Protein AF-A0A8T0HZY2-F1 (afdb_monomer_lite)

Organism: Ceratodon purpureus (NCBI:txid3225)

pLDDT: mean 74.32, std 21.6, range [30.7, 97.62]

Foldseek 3Di:
DDDDDDDDDDDDDDDDDDDDDDDDDDDDDDDDDDPDPDDDDDDDDDDDDDDDDDDDDDDDPVVVVVVVVVVVVVVVVVVVVVVVVVVVVVVVVVVVVVVVVVVVVVVVVVVVVVVVVVVVVVVVVVVVVVVVVVVVVVVVVVVVVVVVVVVVVVVVVVVLVPDPVNCVVVVDDPPDPVPDDPVVVVVVVVVVVVVVVVCLVVVLDPVVLVVLVVVLVVLVVVLVVQVVVPDDDPVVSVVSVVVSVVSVVVSVVSVVSVVVVPVVVPD

Structure (mmCIF, N/CA/C/O backbone):
data_AF-A0A8T0HZY2-F1
#
_entry.id   AF-A0A8T0HZY2-F1
#
loop_
_atom_site.group_PDB
_atom_site.id
_atom_site.type_symbol
_atom_site.label_atom_id
_atom_site.label_alt_id
_atom_site.label_comp_id
_atom_site.label_asym_id
_atom_site.label_entity_id
_atom_site.label_seq_id
_atom_site.pdbx_PDB_ins_code
_atom_site.Cartn_x
_atom_site.Cartn_y
_atom_site.Cartn_z
_atom_site.occupancy
_atom_site.B_iso_or_equiv
_atom_site.auth_seq_id
_atom_site.auth_comp_id
_atom_site.auth_asym_id
_atom_site.auth_atom_id
_atom_site.pdbx_PDB_model_num
ATOM 1 N N . MET A 1 1 ? 25.142 -26.921 -10.463 1.00 40.59 1 MET A N 1
ATOM 2 C CA . MET A 1 1 ? 26.265 -25.961 -10.510 1.00 40.59 1 MET A CA 1
ATOM 3 C C . MET A 1 1 ? 25.682 -24.558 -10.516 1.00 40.59 1 MET A C 1
ATOM 5 O O . MET A 1 1 ? 24.742 -24.327 -11.258 1.00 40.59 1 MET A O 1
ATOM 9 N N . HIS A 1 2 ? 26.243 -23.693 -9.671 1.00 38.81 2 HIS A N 1
ATOM 10 C CA . HIS A 1 2 ? 25.973 -22.260 -9.482 1.00 38.81 2 HIS A CA 1
ATOM 11 C C . HIS A 1 2 ? 24.711 -21.812 -8.725 1.00 38.81 2 HIS A C 1
ATOM 13 O O . HIS A 1 2 ? 23.691 -21.430 -9.281 1.00 38.81 2 HIS A O 1
ATOM 19 N N . PHE A 1 3 ? 24.901 -21.796 -7.400 1.00 33.00 3 PHE A N 1
ATOM 20 C CA . PHE A 1 3 ? 24.467 -20.758 -6.461 1.00 33.00 3 PHE A CA 1
ATOM 21 C C . PHE A 1 3 ? 24.701 -19.332 -6.993 1.00 33.00 3 PHE A C 1
ATOM 23 O O . PHE A 1 3 ? 25.794 -19.044 -7.484 1.00 33.00 3 PHE A O 1
ATOM 30 N N . MET A 1 4 ? 23.772 -18.416 -6.712 1.00 38.28 4 MET A N 1
ATOM 31 C CA . MET A 1 4 ? 24.133 -17.048 -6.333 1.00 38.28 4 MET A CA 1
ATOM 32 C C . MET A 1 4 ? 23.284 -16.574 -5.151 1.00 38.28 4 MET A C 1
ATOM 34 O O . MET A 1 4 ? 22.066 -16.455 -5.230 1.00 38.28 4 MET A O 1
ATOM 38 N N . CYS A 1 5 ? 23.988 -16.334 -4.047 1.00 35.66 5 CYS A N 1
ATOM 39 C CA . CYS A 1 5 ? 23.546 -15.580 -2.887 1.00 35.66 5 CYS A CA 1
ATOM 40 C C . CYS A 1 5 ? 23.527 -14.082 -3.224 1.00 35.66 5 CYS A C 1
ATOM 42 O O . CYS A 1 5 ? 24.458 -13.594 -3.864 1.00 35.66 5 CYS A O 1
ATOM 44 N N . VAL A 1 6 ? 22.559 -13.336 -2.693 1.00 41.88 6 VAL A N 1
ATOM 45 C CA . VAL A 1 6 ? 22.657 -11.878 -2.545 1.00 41.88 6 VAL A CA 1
ATOM 46 C C . VAL A 1 6 ? 22.347 -11.548 -1.088 1.00 41.88 6 VAL A C 1
ATOM 48 O O . VAL A 1 6 ? 21.239 -11.770 -0.609 1.00 41.88 6 VAL A O 1
ATOM 51 N N . HIS A 1 7 ? 23.368 -11.077 -0.372 1.00 43.00 7 HIS A N 1
ATOM 52 C CA . HIS A 1 7 ? 23.234 -10.443 0.938 1.00 43.00 7 HIS A CA 1
ATOM 53 C C . H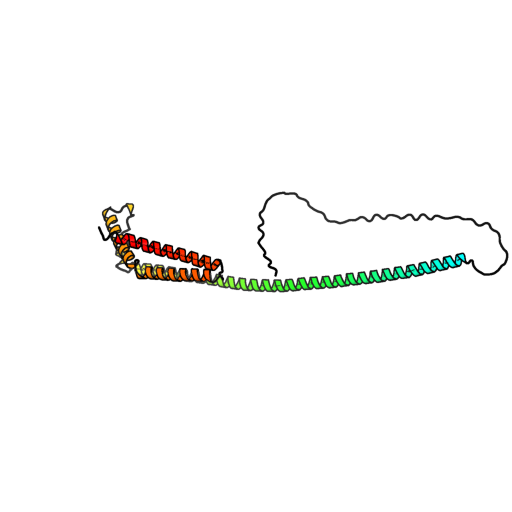IS A 1 7 ? 22.879 -8.952 0.772 1.00 43.00 7 HIS A C 1
ATOM 55 O O . HIS A 1 7 ? 23.211 -8.360 -0.258 1.00 43.00 7 HIS A O 1
ATOM 61 N N . PRO A 1 8 ? 22.259 -8.328 1.791 1.00 48.72 8 PRO A N 1
ATOM 62 C CA . PRO A 1 8 ? 21.871 -6.924 1.784 1.00 48.72 8 PRO A CA 1
ATOM 63 C C . PRO A 1 8 ? 23.036 -6.013 2.199 1.00 48.72 8 PRO A C 1
ATOM 65 O O . PRO A 1 8 ? 23.781 -6.321 3.131 1.00 48.72 8 PRO A O 1
ATOM 68 N N . ALA A 1 9 ? 23.169 -4.867 1.531 1.00 39.59 9 ALA A N 1
ATOM 69 C CA . ALA A 1 9 ? 24.118 -3.826 1.902 1.00 39.59 9 ALA A CA 1
ATOM 70 C C . ALA A 1 9 ? 23.453 -2.796 2.826 1.00 39.59 9 ALA A C 1
ATOM 72 O O . ALA A 1 9 ? 22.554 -2.055 2.437 1.00 39.59 9 ALA A O 1
ATOM 73 N N . THR A 1 10 ? 23.940 -2.762 4.059 1.00 39.88 10 THR A N 1
ATOM 74 C CA . THR A 1 10 ? 23.850 -1.657 5.012 1.00 39.88 10 THR A CA 1
ATOM 75 C C . THR A 1 10 ? 24.645 -0.450 4.508 1.00 39.88 10 THR A C 1
ATOM 77 O O . THR A 1 10 ? 25.819 -0.603 4.170 1.00 39.88 10 THR A O 1
ATOM 80 N N . SER A 1 11 ? 24.070 0.754 4.539 1.00 38.03 11 SER A N 1
ATOM 81 C CA . SER A 1 11 ? 24.829 2.002 4.395 1.00 38.03 11 SER A CA 1
ATOM 82 C C . SER A 1 11 ? 24.499 2.972 5.526 1.00 38.03 11 SER A C 1
ATOM 84 O O . SER A 1 11 ? 23.397 3.511 5.615 1.00 38.03 11 SER A O 1
ATOM 86 N N . SER A 1 12 ? 25.490 3.180 6.382 1.00 36.00 12 SER A N 1
ATOM 87 C CA . SER A 1 12 ? 25.574 4.207 7.412 1.00 36.00 12 SER A CA 1
ATOM 88 C C . SER A 1 12 ? 26.224 5.487 6.866 1.00 36.00 12 SER A C 1
ATOM 90 O O . SER A 1 12 ? 27.229 5.431 6.161 1.00 36.00 12 SER A O 1
ATOM 92 N N . PHE A 1 13 ? 25.642 6.629 7.247 1.00 36.22 13 PHE A N 1
ATOM 93 C CA . PHE A 1 13 ? 26.204 7.991 7.214 1.00 36.22 13 PHE A CA 1
ATOM 94 C C . PHE A 1 13 ? 27.540 8.082 7.985 1.00 36.22 13 PHE A C 1
ATOM 96 O O . PHE A 1 13 ? 27.726 7.322 8.939 1.00 36.22 13 PHE A O 1
ATOM 103 N N . PRO A 1 14 ? 28.479 8.975 7.601 1.00 44.91 14 PRO A N 1
ATOM 104 C CA . PRO A 1 14 ? 28.459 10.417 7.948 1.00 44.91 14 PRO A CA 1
ATOM 105 C C . PRO A 1 14 ? 28.870 11.301 6.738 1.00 44.91 14 PRO A C 1
ATOM 107 O O . PRO A 1 14 ? 29.382 10.798 5.751 1.00 44.91 14 PRO A O 1
ATOM 110 N N . GLY A 1 15 ? 28.666 12.614 6.637 1.00 32.47 15 GLY A N 1
ATOM 111 C CA . GLY A 1 15 ? 28.613 13.697 7.612 1.00 32.47 15 GLY A CA 1
ATOM 112 C C . GLY A 1 15 ? 29.549 14.822 7.129 1.00 32.47 15 GLY A C 1
ATOM 113 O O . GLY A 1 15 ? 30.759 14.694 7.244 1.00 32.47 15 GLY A O 1
ATOM 114 N N . SER A 1 16 ? 28.950 15.905 6.617 1.00 34.62 16 SER A N 1
ATOM 115 C CA . SER A 1 16 ? 29.454 17.289 6.488 1.00 34.62 16 SER A CA 1
ATOM 116 C C . SER A 1 16 ? 30.689 17.620 5.631 1.00 34.62 16 SER A C 1
ATOM 118 O O . SER A 1 16 ? 31.826 17.306 5.959 1.00 34.62 16 SER A O 1
ATOM 120 N N . GLY A 1 17 ? 30.455 18.454 4.611 1.00 33.72 17 GLY A N 1
ATOM 121 C CA . GLY A 1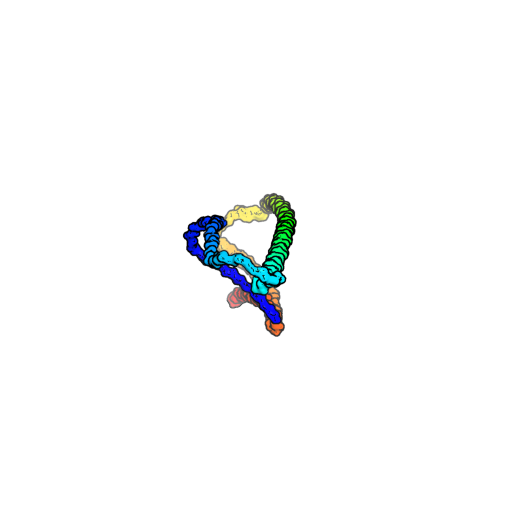 17 ? 31.489 19.184 3.876 1.00 33.72 17 GLY A CA 1
ATOM 122 C C . GLY A 1 17 ? 30.890 20.102 2.812 1.00 33.72 17 GLY A C 1
ATOM 123 O O . GLY A 1 17 ? 30.861 19.763 1.636 1.00 33.72 17 GLY A O 1
ATOM 124 N N . ALA A 1 18 ? 30.368 21.252 3.237 1.00 38.62 18 ALA A N 1
ATOM 125 C CA . ALA A 1 18 ? 29.834 22.291 2.366 1.00 38.62 18 ALA A CA 1
ATOM 126 C C . ALA A 1 18 ? 30.933 22.911 1.490 1.00 38.62 18 ALA A C 1
ATOM 128 O O . ALA A 1 18 ? 31.840 23.533 2.036 1.00 38.62 18 ALA A O 1
ATOM 129 N N . GLN A 1 19 ? 30.814 22.829 0.159 1.00 37.72 19 GLN A N 1
ATOM 130 C CA . GLN A 1 19 ? 31.441 23.782 -0.765 1.00 37.72 19 GLN A CA 1
ATOM 131 C C . GLN A 1 19 ? 30.540 24.042 -1.982 1.00 37.72 19 GLN A C 1
ATOM 133 O O . GLN A 1 19 ? 30.266 23.171 -2.801 1.00 37.72 19 GLN A O 1
ATOM 138 N N . LEU A 1 20 ? 30.091 25.293 -2.054 1.00 38.97 20 LEU A N 1
ATOM 139 C CA . LEU A 1 20 ? 29.421 25.961 -3.163 1.00 38.97 20 LEU A CA 1
ATOM 140 C C . LEU A 1 20 ? 30.315 25.993 -4.406 1.00 38.97 20 LEU A C 1
ATOM 142 O O . LEU A 1 20 ? 31.316 26.700 -4.381 1.00 38.97 20 LEU A O 1
ATOM 146 N N . TRP A 1 21 ? 29.929 25.340 -5.503 1.00 37.31 21 TRP A N 1
ATOM 147 C CA . TRP A 1 21 ? 30.450 25.664 -6.837 1.00 37.31 21 TRP A CA 1
ATOM 148 C C . TRP A 1 21 ? 29.318 25.648 -7.861 1.00 37.31 21 TRP A C 1
ATOM 150 O O . TRP A 1 21 ? 28.801 24.602 -8.245 1.00 37.31 21 TRP A O 1
ATOM 160 N N . GLY A 1 22 ? 28.933 26.850 -8.282 1.00 34.03 22 GLY A N 1
ATOM 161 C CA . GLY A 1 22 ? 28.051 27.073 -9.413 1.00 34.03 22 GLY A CA 1
ATOM 162 C C . GLY A 1 22 ? 28.774 26.917 -10.752 1.00 34.03 22 GLY A C 1
ATOM 163 O O . GLY A 1 22 ? 29.980 27.127 -10.863 1.00 34.03 22 GLY A O 1
ATOM 164 N N . GLY A 1 23 ? 27.978 26.589 -11.769 1.00 37.44 23 GLY A N 1
ATOM 165 C CA . GLY A 1 23 ? 28.134 27.081 -13.137 1.00 37.44 23 GLY A CA 1
ATOM 166 C C . GLY A 1 23 ? 29.359 26.611 -13.918 1.00 37.44 23 GLY A C 1
ATOM 167 O O . GLY A 1 23 ? 30.395 27.270 -13.934 1.00 37.44 23 GLY A O 1
ATOM 168 N N . ARG A 1 24 ? 29.189 25.557 -14.720 1.00 32.50 24 ARG A N 1
ATOM 169 C CA . ARG A 1 24 ? 29.990 25.357 -15.935 1.00 32.50 24 ARG A CA 1
ATOM 170 C C . ARG A 1 24 ? 29.081 24.949 -17.094 1.00 32.50 24 ARG A C 1
ATOM 172 O O . ARG A 1 24 ? 28.894 23.773 -17.374 1.00 32.50 24 ARG A O 1
ATOM 179 N N . CYS A 1 25 ? 28.524 25.957 -17.764 1.00 37.12 25 CYS A N 1
ATOM 180 C CA . CYS A 1 25 ? 28.079 25.827 -19.147 1.00 37.12 25 CYS A CA 1
ATOM 181 C C . CYS A 1 25 ? 29.309 25.873 -20.056 1.00 37.12 25 CYS A C 1
ATOM 183 O O . CYS A 1 25 ? 30.073 26.839 -20.051 1.00 37.12 25 CYS A O 1
ATOM 185 N N . CYS A 1 26 ? 29.485 24.811 -20.834 1.00 39.00 26 CYS A N 1
ATOM 186 C CA . CYS A 1 26 ? 30.378 24.761 -21.977 1.00 39.00 26 CYS A CA 1
ATOM 187 C C . CYS A 1 26 ? 29.735 25.498 -23.156 1.00 39.00 26 CYS A C 1
ATOM 189 O O . CYS A 1 26 ? 28.729 25.045 -23.691 1.00 39.00 26 CYS A O 1
ATOM 191 N N . SER A 1 27 ? 30.344 26.590 -23.610 1.00 38.62 27 SER A N 1
ATOM 192 C CA . SER A 1 27 ? 30.072 27.156 -24.934 1.00 38.62 27 SER A CA 1
ATOM 193 C C . SER A 1 27 ? 31.202 28.098 -25.340 1.00 38.62 27 SER A C 1
ATOM 195 O O . SER A 1 27 ? 31.507 29.041 -24.616 1.00 38.62 27 SER A O 1
ATOM 197 N N . GLY A 1 28 ? 31.799 27.847 -26.510 1.00 35.69 28 GLY A N 1
ATOM 198 C CA . GLY A 1 28 ? 32.657 28.815 -27.200 1.00 35.69 28 GLY A CA 1
ATOM 199 C C . GLY A 1 28 ? 34.085 28.355 -27.494 1.00 35.69 28 GLY A C 1
ATOM 200 O O . GLY A 1 28 ? 35.036 29.000 -27.063 1.00 35.69 28 GLY A O 1
ATOM 201 N N . VAL A 1 29 ? 34.267 27.292 -28.286 1.00 40.16 29 VAL A N 1
ATOM 202 C CA . VAL A 1 29 ? 35.538 27.114 -29.009 1.00 40.16 29 VAL A CA 1
ATOM 203 C C . VAL A 1 29 ? 35.584 28.146 -30.134 1.00 40.16 29 VAL A C 1
ATOM 205 O O . VAL A 1 29 ? 34.835 28.084 -31.108 1.00 40.16 29 VAL A O 1
ATOM 208 N N . THR A 1 30 ? 36.473 29.118 -29.974 1.00 39.12 30 THR A N 1
ATOM 209 C CA . THR A 1 30 ? 36.826 30.123 -30.972 1.00 39.12 30 THR A CA 1
ATOM 210 C C . THR A 1 30 ? 37.648 29.474 -32.090 1.00 39.12 30 THR A C 1
ATOM 212 O O . THR A 1 30 ? 38.749 28.971 -31.871 1.00 39.12 30 THR A O 1
ATOM 215 N N . ARG A 1 31 ? 37.129 29.484 -33.326 1.00 40.22 31 ARG A N 1
ATOM 216 C CA . ARG A 1 31 ? 37.920 29.151 -34.523 1.00 40.22 31 ARG A CA 1
ATOM 217 C C . ARG A 1 31 ? 38.874 30.310 -34.819 1.00 40.22 31 ARG A C 1
ATOM 219 O O . ARG A 1 31 ? 38.455 31.337 -35.345 1.00 40.22 31 ARG A O 1
ATOM 226 N N . ARG A 1 32 ? 40.166 30.145 -34.520 1.00 39.16 32 ARG A N 1
ATOM 227 C CA . ARG A 1 32 ? 41.228 30.953 -35.141 1.00 39.16 32 ARG A CA 1
ATOM 228 C C . ARG A 1 32 ? 41.440 30.462 -36.569 1.00 39.16 32 ARG A C 1
ATOM 230 O O . ARG A 1 32 ? 41.868 29.331 -36.782 1.00 39.16 32 ARG A O 1
ATOM 237 N N . ALA A 1 33 ? 41.164 31.331 -37.534 1.00 42.44 33 ALA A N 1
ATOM 238 C CA . ALA A 1 33 ? 41.602 31.165 -38.909 1.00 42.44 33 ALA A CA 1
ATOM 239 C C . ALA A 1 33 ? 43.132 31.310 -38.968 1.00 42.44 33 ALA A C 1
ATOM 241 O O . ALA A 1 33 ? 43.669 32.400 -38.779 1.00 42.44 33 ALA A O 1
ATOM 242 N N . ALA A 1 34 ? 43.841 30.209 -39.211 1.00 43.34 34 ALA A N 1
ATOM 243 C CA . ALA A 1 34 ? 45.245 30.249 -39.592 1.00 43.34 34 ALA A CA 1
ATOM 244 C C . ALA A 1 34 ? 45.324 30.432 -41.114 1.00 43.34 34 ALA A C 1
ATOM 246 O O . ALA A 1 34 ? 45.074 29.515 -41.893 1.00 43.34 34 ALA A O 1
ATOM 247 N N . SER A 1 35 ? 45.646 31.651 -41.535 1.00 44.38 35 SER A N 1
ATOM 248 C CA . SER A 1 35 ? 45.976 32.005 -42.912 1.00 44.38 35 SER A CA 1
ATOM 249 C C . SER A 1 35 ? 47.250 31.279 -43.356 1.00 44.38 35 SER A C 1
ATOM 251 O O . SER A 1 35 ? 48.361 31.658 -42.980 1.00 44.38 35 SER A O 1
ATOM 253 N N . PHE A 1 36 ? 47.090 30.230 -44.163 1.00 38.75 36 PHE A N 1
ATOM 254 C CA . PHE A 1 36 ? 48.190 29.488 -44.773 1.00 38.75 36 PHE A CA 1
ATOM 255 C C . PHE A 1 36 ? 48.735 30.281 -45.972 1.00 38.75 36 PHE A C 1
ATOM 257 O O . PHE A 1 36 ? 48.207 30.214 -47.084 1.00 38.75 36 PHE A O 1
ATOM 264 N N . LYS A 1 37 ? 49.781 31.085 -45.738 1.00 43.94 37 LYS A N 1
ATOM 265 C CA . LYS A 1 37 ? 50.553 31.764 -46.791 1.00 43.94 37 LYS A CA 1
ATOM 266 C C . LYS A 1 37 ? 51.215 30.711 -47.687 1.00 43.94 37 LYS A C 1
ATOM 268 O O . LYS A 1 37 ? 52.249 30.149 -47.337 1.00 43.94 37 LYS A O 1
ATOM 273 N N . ARG A 1 38 ? 50.631 30.460 -48.861 1.00 43.53 38 ARG A N 1
ATOM 274 C CA . ARG A 1 38 ? 51.288 29.723 -49.947 1.00 43.53 38 ARG A CA 1
ATOM 275 C C . ARG A 1 38 ? 52.390 30.604 -50.533 1.00 43.53 38 ARG A C 1
ATOM 277 O O . ARG A 1 38 ? 52.120 31.587 -51.216 1.00 43.53 38 ARG A O 1
ATOM 284 N N . ARG A 1 39 ? 53.637 30.260 -50.218 1.00 37.19 39 ARG A N 1
ATOM 285 C CA . ARG A 1 39 ? 54.841 30.825 -50.827 1.00 37.19 39 ARG A CA 1
ATOM 286 C C . ARG A 1 39 ? 54.967 30.234 -52.233 1.00 37.19 39 ARG A C 1
ATOM 288 O O . ARG A 1 39 ? 55.371 29.084 -52.372 1.00 37.19 39 ARG A O 1
ATOM 295 N N . LEU A 1 40 ? 54.573 30.995 -53.255 1.00 40.25 40 LEU A N 1
ATOM 296 C CA . LEU A 1 40 ? 54.971 30.715 -54.634 1.00 40.25 40 LEU A CA 1
ATOM 297 C C . LEU A 1 40 ? 56.493 30.873 -54.716 1.00 40.25 40 LEU A C 1
ATOM 299 O O . LEU A 1 40 ? 57.019 31.964 -54.510 1.00 40.25 40 LEU A O 1
ATOM 303 N N . VAL A 1 41 ? 57.192 29.772 -54.976 1.00 39.22 41 VAL A N 1
ATOM 304 C CA . VAL A 1 41 ? 58.586 29.796 -55.415 1.00 39.22 41 VAL A CA 1
ATOM 305 C C . VAL A 1 41 ? 58.544 29.807 -56.936 1.00 39.22 41 VAL A C 1
ATOM 307 O O . VAL A 1 41 ? 58.161 28.822 -57.560 1.00 39.22 41 VAL A O 1
ATOM 310 N N . PHE A 1 42 ? 58.865 30.963 -57.506 1.00 30.70 42 PHE A N 1
ATOM 311 C CA . PHE A 1 42 ? 59.056 31.156 -58.936 1.00 30.70 42 PHE A CA 1
ATOM 312 C C . PHE A 1 42 ? 60.483 30.698 -59.262 1.00 30.70 42 PHE A C 1
ATOM 314 O O . PHE A 1 42 ? 61.449 31.352 -58.869 1.00 30.70 42 PHE A O 1
ATOM 321 N N . VAL A 1 43 ? 60.622 29.534 -59.900 1.00 36.97 43 VAL A N 1
ATOM 322 C CA . VAL A 1 43 ? 61.897 29.082 -60.467 1.00 36.97 43 VAL A CA 1
ATOM 323 C C . VAL A 1 43 ? 62.015 29.727 -61.842 1.00 36.97 43 VAL A C 1
ATOM 325 O O . VAL A 1 43 ? 61.318 29.346 -62.774 1.00 36.97 43 VAL A O 1
ATOM 328 N N . SER A 1 44 ? 62.863 30.749 -61.925 1.00 31.12 44 SER A N 1
ATOM 329 C CA . SER A 1 44 ? 63.356 31.309 -63.180 1.00 31.12 44 SER A CA 1
ATOM 330 C C . SER A 1 44 ? 64.539 30.454 -63.632 1.00 31.12 44 SER A C 1
ATOM 332 O O . SER A 1 44 ? 65.581 30.454 -62.977 1.00 31.12 44 SER A O 1
ATOM 334 N N . ALA A 1 45 ? 64.360 29.703 -64.713 1.00 34.97 45 ALA A N 1
ATOM 335 C CA . ALA A 1 45 ? 65.439 29.122 -65.499 1.00 34.97 45 ALA A CA 1
ATOM 336 C C . ALA A 1 45 ? 65.283 29.694 -66.911 1.00 34.97 45 ALA A C 1
ATOM 338 O O . ALA A 1 45 ? 64.189 29.654 -67.472 1.00 34.97 45 ALA A O 1
ATOM 339 N N . GLY A 1 46 ? 66.337 30.361 -67.380 1.00 35.22 46 GLY A N 1
ATOM 340 C CA . GLY A 1 46 ? 66.320 31.158 -68.599 1.00 35.22 46 GLY A CA 1
ATOM 341 C C . GLY A 1 46 ? 66.324 30.321 -69.868 1.00 35.22 46 GLY A C 1
ATOM 342 O O . GLY A 1 46 ? 66.704 29.158 -69.845 1.00 35.22 46 GLY A O 1
ATOM 343 N N . GLU A 1 47 ? 65.973 30.974 -70.969 1.00 36.94 47 GLU A N 1
ATOM 344 C CA . GLU A 1 47 ? 66.201 30.470 -72.316 1.00 36.94 47 GLU A CA 1
ATOM 345 C C . GLU A 1 47 ? 66.722 31.636 -73.165 1.00 36.94 47 GLU A C 1
ATOM 347 O O . GLU A 1 47 ? 66.150 32.732 -73.160 1.00 36.94 47 GLU A O 1
ATOM 352 N N . GLN A 1 48 ? 67.863 31.410 -73.816 1.00 37.97 48 GLN A N 1
ATOM 353 C CA . GLN A 1 48 ? 68.406 32.268 -74.861 1.00 37.97 48 GLN A CA 1
ATOM 354 C C . GLN A 1 48 ? 67.623 32.021 -76.151 1.00 37.97 48 GLN A C 1
ATOM 356 O O . GLN A 1 48 ? 67.193 30.907 -76.430 1.00 37.97 48 GLN A O 1
ATOM 361 N N . VAL A 1 49 ? 67.430 33.095 -76.907 1.00 44.66 49 VAL A N 1
ATOM 362 C CA . VAL A 1 49 ? 66.808 33.092 -78.229 1.00 44.66 49 VAL A CA 1
ATOM 363 C C . VAL A 1 49 ? 67.824 32.573 -79.236 1.00 44.66 49 VAL A C 1
ATOM 365 O O . VAL A 1 49 ? 68.864 33.203 -79.361 1.00 44.66 49 VAL A O 1
ATOM 368 N N . ASP A 1 50 ? 67.476 31.511 -79.961 1.00 36.03 50 ASP A N 1
ATOM 369 C CA . ASP A 1 50 ? 67.908 31.251 -81.339 1.00 36.03 50 ASP A CA 1
ATOM 370 C C . ASP A 1 50 ? 66.822 30.388 -82.028 1.00 36.03 50 ASP A C 1
ATOM 372 O O . ASP A 1 50 ? 66.511 29.282 -81.590 1.00 36.03 50 ASP A O 1
ATOM 376 N N . GLU A 1 51 ? 66.203 30.923 -83.082 1.00 41.75 51 GLU A N 1
ATOM 377 C CA . GLU A 1 51 ? 65.377 30.203 -84.073 1.00 41.75 51 GLU A CA 1
ATOM 378 C C . GLU A 1 51 ? 66.221 29.986 -85.353 1.00 41.75 51 GLU A C 1
ATOM 380 O O . GLU A 1 51 ? 67.190 30.720 -85.558 1.00 41.75 51 GLU A O 1
ATOM 385 N N . PRO A 1 52 ? 65.771 29.200 -86.350 1.00 59.72 52 PRO A N 1
ATOM 386 C CA . PRO A 1 52 ? 65.181 27.859 -86.298 1.00 59.72 52 PRO A CA 1
ATOM 387 C C . PRO A 1 52 ? 65.876 26.927 -87.324 1.00 59.72 52 PRO A C 1
ATOM 389 O O . PRO A 1 52 ? 66.369 27.395 -88.347 1.00 59.72 52 PRO A O 1
ATOM 392 N N . GLU A 1 53 ? 65.849 25.605 -87.135 1.00 37.38 53 GLU A N 1
ATOM 393 C CA . GLU A 1 53 ? 66.038 24.682 -88.268 1.00 37.38 53 GLU A CA 1
ATOM 394 C C . GLU A 1 53 ? 65.047 23.517 -88.216 1.00 37.38 53 GLU A C 1
ATOM 396 O O . GLU A 1 53 ? 64.807 22.902 -87.175 1.00 37.38 53 GLU A O 1
ATOM 401 N N . ASP A 1 54 ? 64.448 23.284 -89.381 1.00 52.66 54 ASP A N 1
ATOM 402 C CA . ASP A 1 54 ? 63.445 22.282 -89.706 1.00 52.66 54 ASP A CA 1
ATOM 403 C C . ASP A 1 54 ? 63.900 20.851 -89.378 1.00 52.66 54 ASP A C 1
ATOM 405 O O . ASP A 1 54 ? 64.986 20.421 -89.770 1.00 52.66 54 ASP A O 1
ATOM 409 N N . GLY A 1 55 ? 63.028 20.061 -88.741 1.00 40.56 55 GLY A N 1
ATOM 410 C CA . GLY A 1 55 ? 63.262 18.623 -88.605 1.00 40.56 55 GLY A CA 1
ATOM 411 C C . GLY A 1 55 ? 62.276 17.874 -87.710 1.00 40.56 55 GLY A C 1
ATOM 412 O O . GLY A 1 55 ? 62.419 17.864 -86.496 1.00 40.56 55 GLY A O 1
ATOM 413 N N . ASP A 1 56 ? 61.333 17.184 -88.350 1.00 46.31 56 ASP A N 1
ATOM 414 C CA . ASP A 1 56 ? 60.591 16.004 -87.885 1.00 46.31 56 ASP A CA 1
ATOM 415 C C . ASP A 1 56 ? 59.824 16.049 -86.543 1.00 46.31 56 ASP A C 1
ATOM 417 O O . ASP A 1 56 ? 60.314 15.804 -85.441 1.00 46.31 56 ASP A O 1
ATOM 421 N N . ASP A 1 57 ? 58.517 16.203 -86.731 1.00 56.72 57 ASP A N 1
ATOM 422 C CA . ASP A 1 57 ? 57.378 16.088 -85.825 1.00 56.72 57 ASP A CA 1
ATOM 423 C C . ASP A 1 57 ? 57.316 14.759 -85.030 1.00 56.72 57 ASP A C 1
ATOM 425 O O . ASP A 1 57 ? 56.544 13.841 -85.329 1.00 56.72 57 ASP A O 1
ATOM 429 N N . LYS A 1 58 ? 58.138 14.627 -83.982 1.00 55.19 58 LYS A N 1
ATOM 430 C CA . LYS A 1 58 ? 57.963 13.635 -82.905 1.00 55.19 58 LYS A CA 1
ATOM 431 C C . LYS A 1 58 ? 58.250 14.273 -81.551 1.00 55.19 58 LYS A C 1
ATOM 433 O O . LYS A 1 58 ? 59.397 14.373 -81.131 1.00 55.19 58 LYS A O 1
ATOM 438 N N . GLY A 1 59 ? 57.179 14.667 -80.862 1.00 60.84 59 GLY A N 1
ATOM 439 C CA . GLY A 1 59 ? 57.236 15.284 -79.537 1.00 60.84 59 GLY A CA 1
ATOM 440 C C . GLY A 1 59 ? 58.080 14.512 -78.513 1.00 60.84 59 GLY A C 1
ATOM 441 O O . GLY A 1 59 ? 58.167 13.282 -78.536 1.00 60.84 59 GLY A O 1
ATOM 442 N N . ASP A 1 60 ? 58.676 15.271 -77.597 1.00 74.75 60 ASP A N 1
ATOM 443 C CA . ASP A 1 60 ? 59.658 14.806 -76.625 1.00 74.75 60 ASP A CA 1
ATOM 444 C C . ASP A 1 60 ? 59.094 13.725 -75.678 1.00 74.75 60 ASP A C 1
ATOM 446 O O . ASP A 1 60 ? 58.062 13.905 -75.019 1.00 74.75 60 ASP A O 1
ATOM 450 N N . LYS A 1 61 ? 59.764 12.566 -75.616 1.00 78.38 61 LYS A N 1
ATOM 451 C CA . LYS A 1 61 ? 59.265 11.362 -74.918 1.00 78.38 61 LYS A CA 1
ATOM 452 C C . LYS A 1 61 ? 59.121 11.584 -73.411 1.00 78.38 61 LYS A C 1
ATOM 454 O O . LYS A 1 61 ? 58.210 11.042 -72.791 1.00 78.38 61 LYS A O 1
ATOM 459 N N . GLN A 1 62 ? 59.989 12.410 -72.829 1.00 77.00 62 GLN A N 1
ATOM 460 C CA . GLN A 1 62 ? 59.975 12.713 -71.398 1.00 77.00 62 GLN A CA 1
ATOM 461 C C . GLN A 1 62 ? 58.745 13.540 -70.997 1.00 77.00 62 GLN A C 1
ATOM 463 O O . GLN A 1 62 ? 58.129 13.284 -69.960 1.00 77.00 62 GLN A O 1
ATOM 468 N N . VAL A 1 63 ? 58.351 14.497 -71.840 1.00 80.88 63 VAL A N 1
ATOM 469 C CA . VAL A 1 63 ? 57.158 15.325 -71.625 1.00 80.88 63 VAL A CA 1
ATOM 470 C C . VAL A 1 63 ? 55.892 14.477 -71.751 1.00 80.88 63 VAL A C 1
ATOM 472 O O . VAL A 1 63 ? 54.972 14.618 -70.944 1.00 80.88 63 VAL A O 1
ATOM 475 N N . GLN A 1 64 ? 55.863 13.538 -72.701 1.00 81.94 64 GLN A N 1
ATOM 476 C CA . GLN A 1 64 ? 54.746 12.603 -72.862 1.00 81.94 64 GLN A CA 1
ATOM 477 C C . GLN A 1 64 ? 54.583 11.675 -71.648 1.00 81.94 64 GLN A C 1
ATOM 479 O O . GLN A 1 64 ? 53.467 11.530 -71.147 1.00 81.94 64 GLN A O 1
ATOM 484 N N . ASP A 1 65 ? 55.668 11.114 -71.109 1.00 86.31 65 ASP A N 1
ATOM 485 C CA . ASP A 1 65 ? 55.613 10.260 -69.913 1.00 86.31 65 ASP A CA 1
ATOM 486 C C . ASP A 1 65 ? 55.156 11.023 -68.660 1.00 86.31 65 ASP A C 1
ATOM 488 O O . ASP A 1 65 ? 54.351 10.512 -67.872 1.00 86.31 65 ASP A O 1
ATOM 492 N N . MET A 1 66 ? 55.602 12.272 -68.482 1.00 82.94 66 MET A N 1
ATOM 493 C CA . MET A 1 66 ? 55.130 13.128 -67.387 1.00 82.94 66 MET A CA 1
ATOM 494 C C . MET A 1 66 ? 53.643 13.470 -67.525 1.00 82.94 66 MET A C 1
ATOM 496 O O . MET A 1 66 ? 52.909 13.437 -66.533 1.00 82.94 66 MET A O 1
ATOM 500 N N . LEU A 1 67 ? 53.175 13.745 -68.744 1.00 87.25 67 LEU A N 1
ATOM 501 C CA . LEU A 1 67 ? 51.766 14.018 -69.013 1.00 87.25 67 LEU A CA 1
ATOM 502 C C . LEU A 1 67 ? 50.901 12.781 -68.725 1.00 87.25 67 LEU A C 1
ATOM 504 O O . LEU A 1 67 ? 49.879 12.887 -68.047 1.00 87.25 67 LEU A O 1
ATOM 508 N N . VAL A 1 68 ? 51.343 11.590 -69.140 1.00 88.25 68 VAL A N 1
ATOM 509 C CA . VAL A 1 68 ? 50.678 10.315 -68.822 1.00 88.25 68 VAL A CA 1
ATOM 510 C C . VAL A 1 68 ? 50.654 10.065 -67.310 1.00 88.25 68 VAL A C 1
ATOM 512 O O . VAL A 1 68 ? 49.627 9.641 -66.773 1.00 88.25 68 VAL A O 1
ATOM 515 N N . GLY A 1 69 ? 51.746 10.359 -66.598 1.00 84.19 69 GLY A N 1
ATOM 516 C CA . GLY A 1 69 ? 51.810 10.283 -65.137 1.00 84.19 69 GLY A CA 1
ATOM 517 C C . GLY A 1 69 ? 50.810 11.219 -64.452 1.00 84.19 69 GLY A C 1
ATOM 518 O O . GLY A 1 69 ? 50.095 10.801 -63.539 1.00 84.19 69 GLY A O 1
ATOM 519 N N . MET A 1 70 ? 50.689 12.456 -64.939 1.00 88.56 70 MET A N 1
ATOM 520 C CA . MET A 1 70 ? 49.720 13.432 -64.440 1.00 88.56 70 MET A CA 1
ATOM 521 C C . MET A 1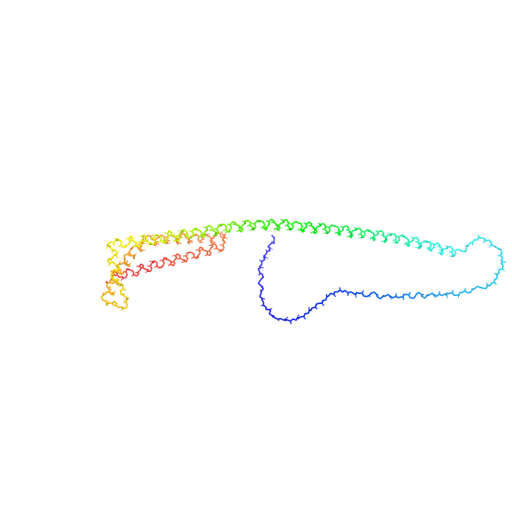 70 ? 48.277 12.986 -64.694 1.00 88.56 70 MET A C 1
ATOM 523 O O . MET A 1 70 ? 47.457 13.043 -63.778 1.00 88.56 70 MET A O 1
ATOM 527 N N . VAL A 1 71 ? 47.971 12.484 -65.893 1.00 88.00 71 VAL A N 1
ATOM 528 C CA . VAL A 1 71 ? 46.635 11.969 -66.234 1.00 88.00 71 VAL A CA 1
ATOM 529 C C . VAL A 1 71 ? 46.278 10.761 -65.362 1.00 88.00 71 VAL A C 1
ATOM 531 O O . VAL A 1 71 ? 45.175 10.702 -64.817 1.00 88.00 71 VAL A O 1
ATOM 534 N N . ARG A 1 72 ? 47.212 9.826 -65.136 1.00 87.38 72 ARG A N 1
ATOM 535 C CA . ARG A 1 72 ? 47.000 8.684 -64.225 1.00 87.38 72 ARG A CA 1
ATOM 536 C C . ARG A 1 72 ? 46.761 9.128 -62.782 1.00 87.38 72 ARG A C 1
ATOM 538 O O . ARG A 1 72 ? 45.887 8.571 -62.121 1.00 87.38 72 ARG A O 1
ATOM 545 N N . LEU A 1 73 ? 47.490 10.132 -62.296 1.00 90.38 73 LEU A N 1
ATOM 546 C CA . LEU A 1 73 ? 47.293 10.687 -60.952 1.00 90.38 73 LEU A CA 1
ATOM 547 C C . LEU A 1 73 ? 45.953 11.411 -60.813 1.00 90.38 73 LEU A C 1
ATOM 549 O O . LEU A 1 73 ? 45.279 11.251 -59.797 1.00 90.38 73 LEU A O 1
ATOM 553 N N . GLN A 1 74 ? 45.532 12.166 -61.827 1.00 86.56 74 GLN A N 1
ATOM 554 C CA . GLN A 1 74 ? 44.218 12.809 -61.833 1.00 86.56 74 GLN A CA 1
ATOM 555 C C . GLN A 1 74 ? 43.087 11.773 -61.855 1.00 86.56 74 GLN A C 1
ATOM 557 O O . GLN A 1 74 ? 42.131 11.904 -61.092 1.00 86.56 74 GLN A O 1
ATOM 562 N N . ALA A 1 75 ? 43.233 10.696 -62.631 1.00 89.31 75 ALA A N 1
ATOM 563 C CA . ALA A 1 75 ? 42.286 9.582 -62.632 1.00 89.31 75 ALA A CA 1
ATOM 564 C C . ALA A 1 75 ? 42.246 8.848 -61.277 1.00 89.31 75 ALA A C 1
ATOM 566 O O . ALA A 1 75 ? 41.171 8.510 -60.781 1.00 89.31 75 ALA A O 1
ATOM 567 N N . GLY A 1 76 ? 43.405 8.634 -60.643 1.00 87.44 76 GLY A N 1
ATOM 568 C CA . GLY A 1 76 ? 43.495 8.044 -59.304 1.00 87.44 76 GLY A CA 1
ATOM 569 C C . GLY A 1 76 ? 42.852 8.921 -58.227 1.00 87.44 76 GLY A C 1
ATOM 570 O O . GLY A 1 76 ? 42.133 8.414 -57.368 1.00 87.44 76 GLY A O 1
ATOM 571 N N . LYS A 1 77 ? 43.043 10.243 -58.311 1.00 92.56 77 LYS A N 1
ATOM 572 C CA . LYS A 1 77 ? 42.410 11.215 -57.414 1.00 92.56 77 LYS A CA 1
ATOM 573 C C . LYS A 1 77 ? 40.888 11.185 -57.538 1.00 92.56 77 LYS A C 1
ATOM 575 O O . LYS A 1 77 ? 40.231 11.162 -56.505 1.00 92.56 77 LYS A O 1
ATOM 580 N N . LEU A 1 78 ? 40.357 11.148 -58.764 1.00 93.56 78 LEU A N 1
ATOM 581 C CA . LEU A 1 78 ? 38.913 11.077 -59.013 1.00 93.56 78 LEU A CA 1
ATOM 582 C C . LEU A 1 78 ? 38.278 9.843 -58.361 1.00 93.56 78 LEU A C 1
ATOM 584 O O . LEU A 1 78 ? 37.291 9.980 -57.645 1.00 93.56 78 LEU A O 1
ATOM 588 N N . ARG A 1 79 ? 38.893 8.662 -58.512 1.00 87.75 79 ARG A N 1
ATOM 589 C CA . ARG A 1 79 ? 38.387 7.421 -57.894 1.00 87.75 79 ARG A CA 1
ATOM 590 C C . ARG A 1 79 ? 38.375 7.470 -56.371 1.00 87.75 79 ARG A C 1
ATOM 592 O O . ARG A 1 79 ? 37.438 6.991 -55.744 1.00 87.75 79 ARG A O 1
ATOM 599 N N . VAL A 1 80 ? 39.422 8.026 -55.763 1.00 93.00 80 VAL A N 1
ATOM 600 C CA . VAL A 1 80 ? 39.484 8.149 -54.301 1.00 93.00 80 VAL A CA 1
ATOM 601 C C . VAL A 1 80 ? 38.475 9.180 -53.806 1.00 93.00 80 VAL A C 1
ATOM 603 O O . VAL A 1 80 ? 37.825 8.935 -52.796 1.00 93.00 80 VAL A O 1
ATOM 606 N N . SER A 1 81 ? 38.308 10.309 -54.504 1.00 93.81 81 SER A N 1
ATOM 607 C CA . SER A 1 81 ? 37.296 11.296 -54.121 1.00 93.81 81 SER A CA 1
ATOM 608 C C . SER A 1 81 ? 35.879 10.746 -54.235 1.00 93.81 81 SER A C 1
ATOM 610 O O . SER A 1 81 ? 35.103 10.953 -53.313 1.00 93.81 81 SER A O 1
ATOM 612 N N . GLU A 1 82 ? 35.572 10.004 -55.300 1.00 92.25 82 GLU A N 1
ATOM 613 C CA . GLU A 1 82 ? 34.267 9.361 -55.492 1.00 92.25 82 GLU A CA 1
ATOM 614 C C . GLU A 1 82 ? 33.997 8.330 -54.390 1.00 92.25 82 GLU A C 1
ATOM 616 O O . GLU A 1 82 ? 32.980 8.408 -53.713 1.00 92.25 82 GLU A O 1
ATOM 621 N N . PHE A 1 83 ? 34.962 7.454 -54.086 1.00 94.62 83 PHE A N 1
ATOM 622 C CA . PHE A 1 83 ? 34.818 6.490 -52.991 1.00 94.62 83 PHE A CA 1
ATOM 623 C C . PHE A 1 83 ? 34.618 7.161 -51.623 1.00 94.62 83 PHE A C 1
ATOM 625 O O . PHE A 1 83 ? 33.834 6.684 -50.802 1.00 94.62 83 PHE A O 1
ATOM 632 N N . VAL A 1 84 ? 35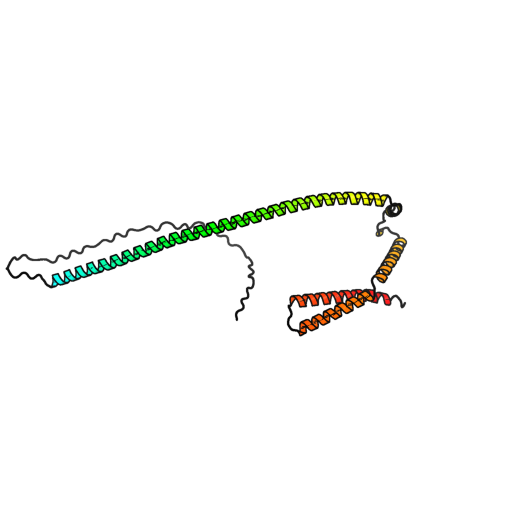.331 8.257 -51.348 1.00 96.06 84 VAL A N 1
ATOM 633 C CA . VAL A 1 84 ? 35.171 9.011 -50.095 1.00 96.06 84 VAL A CA 1
ATOM 634 C C . VAL A 1 84 ? 33.803 9.691 -50.035 1.00 96.06 84 VAL A C 1
ATOM 636 O O . VAL A 1 84 ? 33.196 9.717 -48.965 1.00 96.06 84 VAL A O 1
ATOM 639 N N . GLU A 1 85 ? 33.304 10.212 -51.154 1.00 95.88 85 GLU A N 1
ATOM 640 C CA . GLU A 1 85 ? 31.983 10.834 -51.237 1.00 95.88 85 GLU A CA 1
ATOM 641 C C . GLU A 1 85 ? 30.847 9.808 -51.097 1.00 95.88 85 GLU A C 1
ATOM 643 O O . GLU A 1 85 ? 29.890 10.043 -50.364 1.00 95.88 85 GLU A O 1
ATOM 648 N N . ASP A 1 86 ? 30.971 8.633 -51.709 1.00 95.50 86 ASP A N 1
ATOM 649 C CA . ASP A 1 86 ? 29.986 7.556 -51.574 1.00 95.50 86 ASP A CA 1
ATOM 650 C C . ASP A 1 86 ? 29.927 7.024 -50.139 1.00 95.50 86 ASP A C 1
ATOM 652 O O . ASP A 1 86 ? 28.851 6.798 -49.581 1.00 95.50 86 ASP A O 1
ATOM 656 N N . ARG A 1 87 ? 31.089 6.861 -49.495 1.00 96.06 87 ARG A N 1
ATOM 657 C CA . ARG A 1 87 ? 31.153 6.432 -48.092 1.00 96.06 87 ARG A CA 1
ATOM 658 C C . ARG A 1 87 ? 30.647 7.502 -47.134 1.00 96.06 87 ARG A C 1
ATOM 660 O O . ARG A 1 87 ? 30.039 7.142 -46.129 1.00 96.06 87 ARG A O 1
ATOM 667 N N . SER A 1 88 ? 30.870 8.785 -47.419 1.00 94.69 88 SER A N 1
ATOM 668 C CA . SER A 1 88 ? 30.340 9.863 -46.581 1.00 94.69 88 SER A CA 1
ATOM 669 C C . SER A 1 88 ? 28.818 9.962 -46.689 1.00 94.69 88 SER A C 1
ATOM 671 O O . SER A 1 88 ? 28.165 10.094 -45.656 1.00 94.69 88 SER A O 1
ATOM 673 N N . LYS A 1 89 ? 28.250 9.795 -47.891 1.00 96.56 89 LYS A N 1
ATOM 674 C CA . LYS A 1 89 ? 26.796 9.691 -48.100 1.00 96.56 89 LYS A CA 1
ATOM 675 C C . LYS A 1 89 ? 26.208 8.500 -47.354 1.00 96.56 89 LYS A C 1
ATOM 677 O O . LYS A 1 89 ? 25.304 8.688 -46.555 1.00 96.56 89 LYS A O 1
ATOM 682 N N . MET A 1 90 ? 26.796 7.311 -47.502 1.00 94.88 90 MET A N 1
ATOM 683 C CA . MET A 1 90 ? 26.343 6.112 -46.786 1.00 94.88 90 MET A CA 1
ATOM 684 C C . MET A 1 90 ? 26.344 6.304 -45.261 1.00 94.88 90 MET A C 1
ATOM 686 O O . MET A 1 90 ? 25.405 5.898 -44.586 1.00 94.88 90 MET A O 1
ATOM 690 N N . LEU A 1 91 ? 27.393 6.915 -44.701 1.00 96.25 91 LEU A N 1
ATOM 691 C CA . LEU A 1 91 ? 27.446 7.201 -43.265 1.00 96.25 91 LEU A CA 1
ATOM 692 C C . LEU A 1 91 ? 26.420 8.259 -42.842 1.00 96.25 91 LEU A C 1
ATOM 694 O O . LEU A 1 91 ? 25.888 8.156 -41.739 1.00 96.25 91 LEU A O 1
ATOM 698 N N . SER A 1 92 ? 26.140 9.245 -43.698 1.00 96.31 92 SER A N 1
ATOM 699 C CA . SER A 1 92 ? 25.075 10.225 -43.465 1.00 96.31 92 SER A CA 1
ATOM 700 C C . SER A 1 92 ? 23.707 9.550 -43.434 1.00 96.31 92 SER A C 1
ATOM 702 O O . SER A 1 92 ? 22.971 9.743 -42.475 1.00 96.31 92 SER A O 1
ATOM 704 N N . ASP A 1 93 ? 23.409 8.690 -44.410 1.00 96.94 93 ASP A N 1
ATOM 705 C CA . ASP A 1 93 ? 22.139 7.963 -44.486 1.00 96.94 93 ASP A CA 1
ATOM 706 C C . ASP A 1 93 ? 21.938 7.060 -43.262 1.00 96.94 93 ASP A C 1
ATOM 708 O O . ASP A 1 93 ? 20.854 7.024 -42.688 1.00 96.94 93 ASP A O 1
ATOM 712 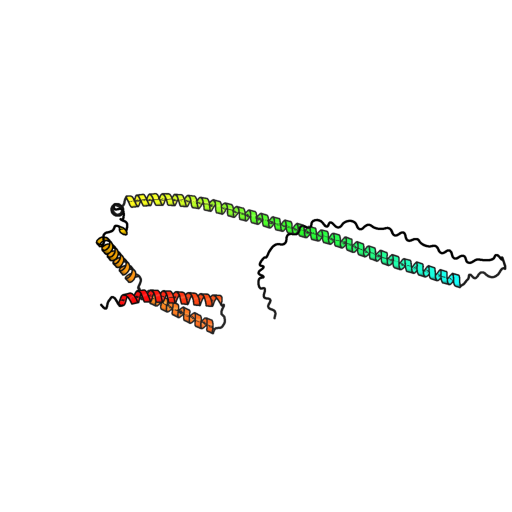N N . ILE A 1 94 ? 22.995 6.373 -42.808 1.00 97.00 94 ILE A N 1
ATOM 713 C CA . ILE A 1 94 ? 22.949 5.566 -41.580 1.00 97.00 94 ILE A CA 1
ATOM 714 C C . ILE A 1 94 ? 22.691 6.449 -40.356 1.00 97.00 94 ILE A C 1
ATOM 716 O O . ILE A 1 94 ? 21.930 6.059 -39.474 1.00 97.00 94 ILE A O 1
ATOM 720 N N . ALA A 1 95 ? 23.321 7.624 -40.273 1.00 96.81 95 ALA A N 1
ATOM 721 C CA . ALA A 1 95 ? 23.113 8.538 -39.155 1.00 96.81 95 ALA A CA 1
ATOM 722 C C . ALA A 1 95 ? 21.675 9.079 -39.121 1.00 96.81 95 ALA A C 1
ATOM 724 O O . ALA A 1 95 ? 21.075 9.141 -38.046 1.00 96.81 95 ALA A O 1
ATOM 725 N N . ASP A 1 96 ? 21.114 9.420 -40.281 1.00 96.56 96 ASP A N 1
ATOM 726 C CA . ASP A 1 96 ? 19.743 9.911 -40.405 1.00 96.56 96 ASP A CA 1
ATOM 727 C C . ASP A 1 96 ? 18.717 8.803 -40.111 1.00 96.56 96 ASP A C 1
ATOM 729 O O . ASP A 1 96 ? 17.784 9.026 -39.338 1.00 96.56 96 ASP A O 1
ATOM 733 N N . GLN A 1 97 ? 18.931 7.585 -40.624 1.00 96.06 97 GLN A N 1
ATOM 734 C CA . GLN A 1 97 ? 18.100 6.415 -40.312 1.00 96.06 97 GLN A CA 1
ATOM 735 C C . GLN A 1 97 ? 18.141 6.067 -38.826 1.00 96.06 97 GLN A C 1
ATOM 737 O O . GLN A 1 97 ? 17.095 5.898 -38.204 1.00 96.06 97 GLN A O 1
ATOM 742 N N . ALA A 1 98 ? 19.337 6.013 -38.234 1.00 96.88 98 ALA A N 1
ATOM 743 C CA . ALA A 1 98 ? 19.483 5.736 -36.813 1.00 96.88 98 ALA A CA 1
ATOM 744 C C . ALA A 1 98 ? 18.748 6.787 -35.978 1.00 96.88 98 ALA A C 1
ATOM 746 O O . ALA A 1 98 ? 18.056 6.438 -35.028 1.00 96.88 98 ALA A O 1
ATOM 747 N N . LYS A 1 99 ? 18.848 8.071 -36.340 1.00 96.12 99 LYS A N 1
ATOM 748 C CA . LYS A 1 99 ? 18.125 9.143 -35.651 1.00 96.12 99 LYS A CA 1
ATOM 749 C C . LYS A 1 99 ? 16.609 8.952 -35.723 1.00 96.12 99 LYS A C 1
ATOM 751 O O . LYS A 1 99 ? 15.949 9.072 -34.697 1.00 96.12 99 LYS A O 1
ATOM 756 N N . GLU A 1 100 ? 16.068 8.623 -36.894 1.00 97.62 100 GLU A N 1
ATOM 757 C CA . GLU A 1 100 ? 14.634 8.361 -37.055 1.00 97.62 100 GLU A CA 1
ATOM 758 C C . GLU A 1 100 ? 14.178 7.146 -36.229 1.00 97.62 100 GLU A C 1
ATOM 760 O O . GLU A 1 100 ? 13.127 7.190 -35.587 1.00 97.62 100 GLU A O 1
ATOM 765 N N . GLU A 1 101 ? 14.965 6.070 -36.203 1.00 96.44 101 GLU A N 1
ATOM 766 C CA . GLU A 1 101 ? 14.679 4.889 -35.383 1.00 96.44 101 GLU A CA 1
ATOM 767 C C . GLU A 1 101 ? 14.745 5.198 -33.882 1.00 96.44 101 GLU A C 1
ATOM 769 O O . GLU A 1 101 ? 13.851 4.794 -33.138 1.00 96.44 101 GLU A O 1
ATOM 774 N N . TYR A 1 102 ? 15.745 5.961 -33.430 1.00 96.50 102 TYR A N 1
ATOM 775 C CA . TYR A 1 102 ? 15.842 6.392 -32.035 1.00 96.50 102 TYR A CA 1
ATOM 776 C C . TYR A 1 102 ? 14.669 7.279 -31.627 1.00 96.50 102 TYR A C 1
ATOM 778 O O . TYR A 1 102 ? 14.099 7.063 -30.558 1.00 96.50 102 TYR A O 1
ATOM 786 N N . ASP A 1 103 ? 14.274 8.234 -32.471 1.00 97.25 103 ASP A N 1
ATOM 787 C CA . ASP A 1 103 ? 13.128 9.102 -32.199 1.00 97.25 103 ASP A CA 1
ATOM 788 C C . ASP A 1 103 ? 11.824 8.285 -32.124 1.00 97.25 103 ASP A C 1
ATOM 790 O O . ASP A 1 103 ? 11.001 8.522 -31.237 1.00 97.25 103 ASP A O 1
ATOM 794 N N . LYS A 1 104 ? 11.652 7.268 -32.983 1.00 97.25 104 LYS A N 1
ATOM 795 C CA . LYS A 1 104 ? 10.508 6.338 -32.923 1.00 97.25 104 LYS A CA 1
ATOM 796 C C . LYS A 1 104 ? 10.496 5.512 -31.641 1.00 97.25 104 LYS A C 1
ATOM 798 O O . LYS A 1 104 ? 9.462 5.444 -30.984 1.00 97.25 104 LYS A O 1
ATOM 803 N N . ILE A 1 105 ? 11.627 4.911 -31.267 1.00 96.75 105 ILE A N 1
ATOM 804 C CA . ILE A 1 105 ? 11.744 4.119 -30.032 1.00 96.75 105 ILE A CA 1
ATOM 805 C C . ILE A 1 105 ? 11.480 5.000 -28.810 1.00 96.75 105 ILE A C 1
ATOM 807 O O . ILE A 1 105 ? 10.779 4.583 -27.892 1.00 96.75 105 ILE A O 1
ATOM 811 N N . ALA A 1 106 ? 12.006 6.226 -28.795 1.00 96.31 106 ALA A N 1
ATOM 812 C CA . ALA A 1 106 ? 11.788 7.164 -27.702 1.00 96.31 106 ALA A CA 1
ATOM 813 C C . ALA A 1 106 ? 10.305 7.540 -27.567 1.00 96.31 106 ALA A C 1
ATOM 815 O O . ALA A 1 106 ? 9.773 7.520 -26.459 1.00 96.31 106 ALA A O 1
ATOM 816 N N . GLN A 1 107 ? 9.626 7.835 -28.679 1.00 96.31 107 GLN A N 1
ATOM 817 C CA . GLN A 1 107 ? 8.193 8.142 -28.669 1.00 96.31 107 GLN A CA 1
ATOM 818 C C . GLN A 1 107 ? 7.343 6.945 -28.237 1.00 96.31 107 GLN A C 1
ATOM 820 O O . GLN A 1 107 ? 6.412 7.120 -27.454 1.00 96.31 107 GLN A O 1
ATOM 825 N N . ASP A 1 108 ? 7.663 5.738 -28.702 1.00 96.75 108 ASP A N 1
ATOM 826 C CA . ASP A 1 108 ? 6.951 4.521 -28.307 1.00 96.75 108 ASP A CA 1
ATOM 827 C C . ASP A 1 108 ? 7.154 4.210 -26.816 1.00 96.75 108 ASP A C 1
ATOM 829 O O . ASP A 1 108 ? 6.198 3.959 -26.082 1.00 96.75 108 ASP A O 1
ATOM 833 N N . ALA A 1 109 ? 8.383 4.346 -26.312 1.00 96.62 109 ALA A N 1
ATOM 834 C CA . ALA A 1 109 ? 8.678 4.204 -24.889 1.00 96.62 109 ALA A CA 1
ATOM 835 C C . ALA A 1 109 ? 7.915 5.229 -24.032 1.00 96.62 109 ALA A C 1
ATOM 837 O O . ALA A 1 109 ? 7.327 4.863 -23.016 1.00 96.62 109 ALA A O 1
ATOM 838 N N . MET A 1 110 ? 7.869 6.499 -24.449 1.00 95.25 110 MET A N 1
ATOM 839 C CA . MET A 1 110 ? 7.082 7.525 -23.752 1.00 95.25 110 MET A CA 1
ATOM 840 C C . MET A 1 110 ? 5.590 7.190 -23.765 1.00 95.25 110 MET A C 1
ATOM 842 O O . MET A 1 110 ? 4.939 7.234 -22.726 1.00 95.25 110 MET A O 1
ATOM 846 N N . ARG A 1 111 ? 5.059 6.773 -24.915 1.00 96.75 111 ARG A N 1
ATOM 847 C CA . ARG A 1 111 ? 3.649 6.410 -25.056 1.00 96.75 111 ARG A CA 1
ATOM 848 C C . ARG A 1 111 ? 3.267 5.216 -24.183 1.00 96.75 111 ARG A C 1
ATOM 850 O O . ARG A 1 111 ? 2.270 5.278 -23.470 1.00 96.75 111 ARG A O 1
ATOM 857 N N . THR A 1 112 ? 4.047 4.138 -24.220 1.00 95.00 112 THR A N 1
ATOM 858 C CA . THR A 1 112 ? 3.787 2.947 -23.396 1.00 95.00 112 THR A CA 1
ATOM 859 C C . THR A 1 112 ? 3.873 3.258 -21.903 1.00 95.00 112 THR A C 1
ATOM 861 O O . THR A 1 112 ? 3.061 2.754 -21.125 1.00 95.00 112 THR A O 1
ATOM 864 N N . MET A 1 113 ? 4.805 4.125 -21.499 1.00 94.94 113 MET A N 1
ATOM 865 C CA . MET A 1 113 ? 4.924 4.594 -20.121 1.00 94.94 113 MET A CA 1
ATOM 866 C C . MET A 1 113 ? 3.710 5.427 -19.694 1.00 94.94 113 MET A C 1
ATOM 868 O O . MET A 1 113 ? 3.173 5.185 -18.615 1.00 94.94 113 MET A O 1
ATOM 872 N N . ASP A 1 114 ? 3.240 6.356 -20.526 1.00 96.00 114 ASP A N 1
ATOM 873 C CA . ASP A 1 114 ? 2.062 7.179 -20.226 1.00 96.00 114 ASP A CA 1
ATOM 874 C C . ASP A 1 114 ? 0.780 6.337 -20.154 1.00 96.00 114 ASP A C 1
ATOM 876 O O . ASP A 1 114 ? -0.047 6.531 -19.260 1.00 96.00 114 ASP A O 1
ATOM 880 N N . GLU A 1 115 ? 0.624 5.352 -21.043 1.00 95.94 115 GLU A N 1
ATOM 881 C CA . GLU A 1 115 ? -0.498 4.408 -21.017 1.00 95.94 115 GLU A CA 1
ATOM 882 C C . GLU A 1 115 ? -0.466 3.519 -19.761 1.00 95.94 115 GLU A C 1
ATOM 884 O O . GLU A 1 115 ? -1.507 3.284 -19.141 1.00 95.94 115 GLU A O 1
ATOM 889 N N . ALA A 1 116 ? 0.713 3.038 -19.353 1.00 95.62 116 ALA A N 1
ATOM 890 C CA . ALA A 1 116 ? 0.880 2.271 -18.119 1.00 95.62 116 ALA A CA 1
ATOM 891 C C . ALA A 1 116 ? 0.614 3.131 -16.876 1.00 95.62 116 ALA A C 1
ATOM 893 O O . ALA A 1 116 ? -0.116 2.708 -15.982 1.00 95.62 116 ALA A O 1
ATOM 894 N N . SER A 1 117 ? 1.149 4.352 -16.847 1.00 93.75 117 SER A N 1
ATOM 895 C CA . SER A 1 117 ? 0.940 5.318 -15.768 1.00 93.75 117 SER A CA 1
ATOM 896 C C . SER A 1 117 ? -0.539 5.665 -15.614 1.00 93.75 117 SER A C 1
ATOM 898 O O . SER A 1 117 ? -1.082 5.571 -14.519 1.00 93.75 117 SER A O 1
ATOM 900 N N . SER A 1 118 ? -1.229 5.954 -16.720 1.00 96.06 118 SER A N 1
ATOM 901 C CA . SER A 1 118 ? -2.664 6.262 -16.713 1.00 96.06 118 SER A CA 1
ATOM 902 C C . SER A 1 118 ? -3.493 5.104 -16.158 1.00 96.06 118 SER A C 1
ATOM 904 O O . SER A 1 118 ? -4.415 5.326 -15.377 1.00 96.06 118 SER A O 1
ATOM 906 N N . LYS A 1 119 ? -3.143 3.856 -16.505 1.00 95.44 119 LYS A N 1
ATOM 907 C CA . LYS A 1 119 ? -3.795 2.667 -15.937 1.00 95.44 119 LYS A CA 1
ATOM 908 C C . LYS A 1 119 ? -3.558 2.556 -14.434 1.00 95.44 119 LYS A C 1
ATOM 910 O O . LYS A 1 119 ? -4.519 2.343 -13.704 1.00 95.44 119 LYS A O 1
ATOM 915 N N . ILE A 1 120 ? -2.316 2.740 -13.981 1.00 95.81 120 ILE A N 1
ATOM 916 C CA . ILE A 1 120 ? -1.966 2.687 -12.555 1.00 95.81 120 ILE A CA 1
ATOM 917 C C . ILE A 1 120 ? -2.726 3.761 -11.777 1.00 95.81 120 ILE A C 1
ATOM 919 O O . ILE A 1 120 ? -3.351 3.441 -10.773 1.00 95.81 120 ILE A O 1
ATOM 923 N N . ILE A 1 121 ? -2.732 5.004 -12.263 1.00 96.50 121 ILE A N 1
ATOM 924 C CA . ILE A 1 121 ? -3.468 6.105 -11.630 1.00 96.50 121 ILE A CA 1
ATOM 925 C C . ILE A 1 121 ? -4.952 5.755 -11.546 1.00 96.50 121 ILE A C 1
ATOM 927 O O . ILE A 1 121 ? -5.515 5.798 -10.463 1.00 96.50 121 ILE A O 1
ATOM 931 N N . SER A 1 122 ? -5.561 5.285 -12.640 1.00 95.12 122 SER A N 1
ATOM 932 C CA . SER A 1 122 ? -6.978 4.904 -12.619 1.00 95.12 122 SER A CA 1
ATOM 933 C C . SER A 1 122 ? -7.294 3.755 -11.653 1.00 95.12 122 SER A C 1
ATOM 935 O O . SER A 1 122 ? -8.359 3.754 -11.045 1.00 95.12 122 SER A O 1
ATOM 937 N N . SER A 1 123 ? -6.382 2.789 -11.482 1.00 94.88 123 SER A N 1
ATOM 938 C CA . SER A 1 123 ? -6.567 1.708 -10.507 1.00 94.88 123 SER A CA 1
ATOM 939 C C . SER A 1 123 ? -6.395 2.184 -9.069 1.00 94.88 123 SER A C 1
ATOM 941 O O . SER A 1 123 ? -7.144 1.753 -8.202 1.00 94.88 123 SER A O 1
ATOM 943 N N . VAL A 1 124 ? -5.444 3.090 -8.826 1.00 96.06 124 VAL A N 1
ATOM 944 C CA . VAL A 1 124 ? -5.209 3.670 -7.500 1.00 96.06 124 VAL A CA 1
ATOM 945 C C . VAL A 1 124 ? -6.370 4.573 -7.103 1.00 96.06 124 VAL A C 1
ATOM 947 O O . VAL A 1 124 ? -6.802 4.513 -5.961 1.00 96.06 124 VAL A O 1
ATOM 950 N N . ASP A 1 125 ? -6.913 5.361 -8.032 1.00 96.00 125 ASP A N 1
ATOM 951 C CA . ASP A 1 125 ? -8.087 6.199 -7.780 1.00 96.00 125 ASP A CA 1
ATOM 952 C C . ASP A 1 125 ? -9.324 5.344 -7.458 1.00 96.00 125 ASP A C 1
ATOM 954 O O . ASP A 1 125 ? -10.082 5.680 -6.550 1.00 96.00 125 ASP A O 1
ATOM 958 N N . ALA A 1 126 ? -9.508 4.214 -8.152 1.00 95.44 126 ALA A N 1
ATOM 959 C CA . ALA A 1 126 ? -10.591 3.275 -7.856 1.00 95.44 126 ALA A CA 1
ATOM 960 C C . ALA A 1 126 ? -10.442 2.645 -6.459 1.00 95.44 126 ALA A C 1
ATOM 962 O O . ALA A 1 126 ? -11.391 2.651 -5.680 1.00 95.44 126 ALA A O 1
ATOM 963 N N . GLU A 1 127 ? -9.245 2.164 -6.113 1.00 95.69 127 GLU A N 1
ATOM 964 C CA . GLU A 1 127 ? -8.953 1.602 -4.787 1.00 95.69 127 GLU A CA 1
ATOM 965 C C . GLU A 1 127 ? -9.078 2.661 -3.678 1.00 95.69 127 GLU A C 1
ATOM 967 O O . GLU A 1 127 ? -9.606 2.387 -2.602 1.00 95.69 127 GLU A O 1
ATOM 972 N N . ALA A 1 128 ? -8.645 3.897 -3.940 1.00 96.50 128 ALA A N 1
ATOM 973 C CA . ALA A 1 128 ? -8.794 5.012 -3.013 1.00 96.50 128 ALA A CA 1
ATOM 974 C C . ALA A 1 128 ? -10.267 5.331 -2.743 1.00 96.50 128 ALA A C 1
ATOM 976 O O . ALA A 1 128 ? -10.637 5.539 -1.589 1.00 96.50 128 ALA A O 1
ATOM 977 N N . GLN A 1 129 ? -11.114 5.313 -3.775 1.00 96.44 129 GLN A N 1
ATOM 978 C CA . GLN A 1 129 ? -12.548 5.523 -3.610 1.00 96.44 129 GLN A CA 1
ATOM 979 C C . GLN A 1 129 ? -13.202 4.388 -2.806 1.00 96.44 129 GLN A C 1
ATOM 981 O O . GLN A 1 129 ? -13.996 4.661 -1.907 1.00 96.44 129 GLN A O 1
ATOM 986 N N . GLU A 1 130 ? -12.842 3.129 -3.065 1.00 96.50 130 GLU A N 1
ATOM 987 C CA . GLU A 1 130 ? -13.329 1.986 -2.278 1.00 96.50 130 GLU A CA 1
ATOM 988 C C . GLU A 1 130 ? -12.919 2.099 -0.802 1.00 96.50 130 GLU A C 1
ATOM 990 O O . GLU A 1 130 ? -13.746 1.891 0.087 1.00 96.50 130 GLU A O 1
ATOM 995 N N . MET A 1 131 ? -11.676 2.510 -0.524 1.00 96.12 131 MET A N 1
ATOM 996 C CA . MET A 1 131 ? -11.211 2.769 0.842 1.00 96.12 131 MET A CA 1
ATOM 997 C C . MET A 1 131 ? -11.961 3.927 1.509 1.00 96.12 131 MET A C 1
ATOM 999 O O . MET A 1 131 ? -12.260 3.856 2.701 1.00 96.12 131 MET A O 1
ATOM 1003 N N . GLU A 1 132 ? -12.272 5.000 0.780 1.00 95.94 132 GLU A N 1
ATOM 1004 C CA . GLU A 1 132 ? -13.070 6.110 1.310 1.00 95.94 132 GLU A CA 1
ATOM 1005 C C . GLU A 1 132 ? -14.495 5.663 1.660 1.00 95.94 132 GLU A C 1
ATOM 1007 O O . GLU A 1 132 ? -15.002 6.008 2.731 1.00 95.94 132 GLU A O 1
ATOM 1012 N N . GLU A 1 133 ? -15.123 4.856 0.804 1.00 96.19 133 GLU A N 1
ATOM 1013 C CA . GLU A 1 133 ? -16.449 4.284 1.047 1.00 96.19 133 GLU A CA 1
ATOM 1014 C C . GLU A 1 133 ? -16.437 3.312 2.240 1.00 96.19 133 GLU A C 1
ATOM 1016 O O . GLU A 1 133 ? -17.330 3.368 3.093 1.00 96.19 133 GLU A O 1
ATOM 1021 N N . GLU A 1 134 ? -15.405 2.473 2.364 1.00 95.81 134 GLU A N 1
ATOM 1022 C CA . GLU A 1 134 ? -15.234 1.556 3.494 1.00 95.81 134 GLU A CA 1
ATOM 1023 C C . GLU A 1 134 ? -15.010 2.311 4.810 1.00 95.81 134 GLU A C 1
ATOM 1025 O O . GLU A 1 134 ? -15.670 2.016 5.807 1.00 95.81 134 GLU A O 1
ATOM 1030 N N . LEU A 1 135 ? -14.148 3.331 4.823 1.00 96.19 135 LEU A N 1
ATOM 1031 C CA . LEU A 1 135 ? -13.908 4.158 6.008 1.00 96.19 135 LEU A CA 1
ATOM 1032 C C . LEU A 1 135 ? -15.149 4.956 6.413 1.00 96.19 135 LEU A C 1
ATOM 1034 O O . LEU A 1 135 ? -15.441 5.082 7.606 1.00 96.19 135 LEU A O 1
ATOM 1038 N N . ALA A 1 136 ? -15.899 5.485 5.444 1.00 95.88 136 ALA A N 1
ATOM 1039 C CA . ALA A 1 136 ? -17.158 6.170 5.711 1.00 95.88 136 ALA A CA 1
ATOM 1040 C C . ALA A 1 136 ? -18.184 5.215 6.337 1.00 95.88 136 ALA A C 1
ATOM 1042 O O . ALA A 1 136 ? -18.837 5.572 7.322 1.00 95.88 136 ALA A O 1
ATOM 1043 N N . LYS A 1 137 ? -18.283 3.986 5.819 1.00 96.69 137 LYS A N 1
ATOM 1044 C CA . LYS A 1 137 ? -19.155 2.947 6.369 1.00 96.69 137 LYS A CA 1
ATOM 1045 C C . LYS A 1 137 ? -18.722 2.521 7.773 1.00 96.69 137 LYS A C 1
ATOM 1047 O O . LYS A 1 137 ? -19.562 2.499 8.665 1.00 96.69 137 LYS A O 1
ATOM 1052 N N . ALA A 1 138 ? -17.434 2.258 7.988 1.00 95.12 138 ALA A N 1
ATOM 1053 C CA . ALA A 1 138 ? -16.891 1.875 9.291 1.00 95.12 138 ALA A CA 1
ATOM 1054 C C . ALA A 1 138 ? -17.138 2.959 10.350 1.00 95.12 138 ALA A C 1
ATOM 1056 O O . ALA A 1 138 ? -17.492 2.660 11.487 1.00 95.12 138 ALA A O 1
ATOM 1057 N N . ARG A 1 139 ? -17.018 4.238 9.974 1.00 95.75 139 ARG A N 1
ATOM 1058 C CA . ARG A 1 139 ? -17.338 5.354 10.870 1.00 95.75 139 ARG A CA 1
ATOM 1059 C C . ARG A 1 139 ? -18.823 5.399 11.232 1.00 95.75 139 ARG A C 1
ATOM 1061 O O . ARG A 1 139 ? -19.141 5.627 12.395 1.00 95.75 139 ARG A O 1
ATOM 1068 N N . ALA A 1 140 ? -19.709 5.198 10.257 1.00 95.81 140 ALA A N 1
ATOM 1069 C CA . ALA A 1 140 ? -21.150 5.164 10.498 1.00 95.81 140 ALA A CA 1
ATOM 1070 C C . ALA A 1 140 ? -21.558 3.970 11.379 1.00 95.81 140 ALA A C 1
ATOM 1072 O O . ALA A 1 140 ? -22.410 4.116 12.251 1.00 95.81 140 ALA A O 1
ATOM 1073 N N . GLU A 1 141 ? -20.922 2.813 11.184 1.00 94.69 141 GLU A N 1
ATOM 1074 C CA . GLU A 1 141 ? -21.120 1.615 12.005 1.00 94.69 141 GLU A CA 1
ATOM 1075 C C . GLU A 1 141 ? -20.655 1.844 13.448 1.00 94.69 141 GLU A C 1
ATOM 1077 O O . GLU A 1 141 ? -21.429 1.615 14.368 1.00 94.69 141 GLU A O 1
ATOM 1082 N N . MET A 1 142 ? -19.471 2.431 13.662 1.00 92.81 142 MET A N 1
ATOM 1083 C CA . MET A 1 142 ? -19.006 2.785 15.013 1.00 92.81 142 MET A CA 1
ATOM 1084 C C . MET A 1 142 ? -19.930 3.780 15.729 1.00 92.81 142 MET A C 1
ATOM 1086 O O . MET A 1 142 ? -20.077 3.713 16.948 1.00 92.81 142 MET A O 1
ATOM 1090 N N . GLU A 1 143 ? -20.538 4.724 15.005 1.00 95.56 143 GLU A N 1
ATOM 1091 C CA . GLU A 1 143 ? -21.497 5.665 15.594 1.00 95.56 143 GLU A CA 1
ATOM 1092 C C . GLU A 1 143 ? -22.813 4.971 15.975 1.00 95.56 143 GLU A C 1
ATOM 1094 O O . GLU A 1 143 ? -23.383 5.279 17.022 1.00 95.56 143 GLU A O 1
ATOM 1099 N N . ALA A 1 144 ? -23.278 4.013 15.169 1.00 96.44 144 ALA A N 1
ATOM 1100 C CA . ALA A 1 144 ? -24.438 3.191 15.504 1.00 96.44 144 ALA A CA 1
ATOM 1101 C C . ALA A 1 144 ? -24.154 2.291 16.717 1.00 96.44 144 ALA A C 1
ATOM 1103 O O . ALA A 1 144 ? -24.904 2.336 17.689 1.00 96.44 144 ALA A O 1
ATOM 1104 N N . ASP A 1 145 ? -23.024 1.582 16.715 1.00 96.75 145 ASP A N 1
ATOM 1105 C CA . ASP A 1 145 ? -22.600 0.715 17.817 1.00 96.75 145 ASP A CA 1
ATOM 1106 C C . ASP A 1 145 ? -22.422 1.494 19.126 1.00 96.75 145 ASP A C 1
ATOM 1108 O O . ASP A 1 145 ? -22.795 1.011 20.193 1.00 96.75 145 ASP A O 1
ATOM 1112 N N . SER A 1 146 ? -21.885 2.720 19.067 1.00 94.31 146 SER A N 1
ATOM 1113 C CA . SER A 1 146 ? -21.762 3.582 20.249 1.00 94.31 146 SER A CA 1
ATOM 1114 C C . SER A 1 146 ? -23.126 3.937 20.831 1.00 94.31 146 SER A C 1
ATOM 1116 O O . SER A 1 146 ? -23.280 3.955 22.047 1.00 94.31 146 SER A O 1
ATOM 1118 N N . ARG A 1 147 ? -24.122 4.206 19.982 1.00 95.88 147 ARG A N 1
ATOM 1119 C CA . ARG A 1 147 ? -25.481 4.518 20.438 1.00 95.88 147 ARG A CA 1
ATOM 1120 C C . ARG A 1 147 ? -26.168 3.300 21.046 1.00 95.88 147 ARG A C 1
ATOM 1122 O O . ARG A 1 147 ? -26.817 3.434 22.080 1.00 95.88 147 ARG A O 1
ATOM 1129 N N . ASP A 1 148 ? -25.999 2.135 20.431 1.00 95.69 148 ASP A N 1
ATOM 1130 C CA . ASP A 1 148 ? -26.531 0.876 20.953 1.00 95.69 148 ASP A CA 1
ATOM 1131 C C . ASP A 1 148 ? -25.872 0.519 22.297 1.00 95.69 148 ASP A C 1
ATOM 1133 O O . ASP A 1 148 ? -26.535 0.031 23.215 1.00 95.69 148 ASP A O 1
ATOM 1137 N N . PHE A 1 149 ? -24.575 0.810 22.446 1.00 96.75 149 PHE A N 1
ATOM 1138 C CA . PHE A 1 149 ? -23.850 0.627 23.700 1.00 96.75 149 PHE A CA 1
ATOM 1139 C C . PHE A 1 149 ? -24.330 1.586 24.797 1.00 96.75 149 PHE A C 1
ATOM 1141 O O . PHE A 1 149 ? -24.567 1.140 25.919 1.00 96.75 149 PHE A O 1
ATOM 1148 N N . ASP A 1 150 ? -24.550 2.862 24.475 1.00 96.00 150 ASP A N 1
ATOM 1149 C CA . ASP A 1 150 ? -25.101 3.842 25.419 1.00 96.00 150 ASP A CA 1
ATOM 1150 C C . ASP A 1 150 ? -26.508 3.428 25.904 1.00 96.00 150 ASP A C 1
ATOM 1152 O O . ASP A 1 150 ? -26.811 3.496 27.099 1.00 96.00 150 ASP A O 1
ATOM 1156 N N . GLU A 1 151 ? -27.368 2.931 25.004 1.00 95.44 151 GLU A N 1
ATOM 1157 C CA . GLU A 1 151 ? -28.695 2.409 25.366 1.00 95.44 151 GLU A CA 1
ATOM 1158 C C . GLU A 1 151 ? -28.594 1.140 26.228 1.00 95.44 151 GLU A C 1
ATOM 1160 O O . GLU A 1 151 ? -29.362 0.954 27.182 1.00 95.44 151 GLU A O 1
ATOM 1165 N N . PHE A 1 152 ? -27.633 0.263 25.927 1.00 96.12 152 PHE A N 1
ATOM 1166 C CA . PHE A 1 152 ? -27.358 -0.916 26.740 1.00 96.12 152 PHE A CA 1
ATOM 1167 C C . PHE A 1 152 ? -26.912 -0.536 28.156 1.00 96.12 152 PHE A C 1
ATOM 1169 O O . PHE A 1 152 ? -27.438 -1.109 29.114 1.00 96.12 152 PHE A O 1
ATOM 1176 N N . GLU A 1 153 ? -25.999 0.426 28.316 1.00 92.81 153 GLU A N 1
ATOM 1177 C CA . GLU A 1 153 ? -25.567 0.904 29.636 1.00 92.81 153 GLU A CA 1
ATOM 1178 C C . GLU A 1 153 ? -26.746 1.464 30.440 1.00 92.81 153 GLU A C 1
ATOM 1180 O O . GLU A 1 153 ? -26.942 1.071 31.594 1.00 92.81 153 GLU A O 1
ATOM 1185 N N . GLU A 1 154 ? -27.599 2.288 29.824 1.00 92.62 154 GLU A N 1
ATOM 1186 C CA . GLU A 1 154 ? -28.779 2.841 30.495 1.00 92.62 154 GLU A CA 1
ATOM 1187 C C . GLU A 1 154 ? -29.759 1.737 30.933 1.00 92.62 154 GLU A C 1
ATOM 1189 O O . GLU A 1 154 ? -30.281 1.754 32.055 1.00 92.62 154 GLU A O 1
ATOM 1194 N N . ASN A 1 155 ? -29.998 0.743 30.074 1.00 88.94 155 ASN A N 1
ATOM 1195 C CA . ASN A 1 155 ? -30.871 -0.388 30.383 1.00 88.94 155 ASN A CA 1
ATOM 1196 C C . ASN A 1 155 ? -30.288 -1.300 31.467 1.00 88.94 155 ASN A C 1
ATOM 1198 O O . ASN A 1 155 ? -31.035 -1.784 32.322 1.00 88.94 155 ASN A O 1
ATOM 1202 N N . VAL A 1 156 ? -28.972 -1.520 31.482 1.00 87.06 156 VAL A N 1
ATOM 1203 C CA . VAL A 1 156 ? -28.295 -2.278 32.541 1.00 87.06 156 VAL A CA 1
ATOM 1204 C C . VAL A 1 156 ? -28.368 -1.534 33.866 1.00 87.06 156 VAL A C 1
ATOM 1206 O O . VAL A 1 156 ? -28.671 -2.157 34.885 1.00 87.06 156 VAL A O 1
ATOM 1209 N N . ASP A 1 157 ? -28.151 -0.221 33.878 1.00 84.12 157 ASP A N 1
ATOM 1210 C CA . ASP A 1 157 ? -28.257 0.591 35.089 1.00 84.12 157 ASP A CA 1
ATOM 1211 C C . ASP A 1 157 ? -29.681 0.582 35.648 1.00 84.12 157 ASP A C 1
ATOM 1213 O O . ASP A 1 157 ? -29.875 0.363 36.851 1.00 84.12 157 ASP A O 1
ATOM 1217 N N . LYS A 1 158 ? -30.692 0.704 34.782 1.00 83.81 158 LYS A N 1
ATOM 1218 C CA . LYS A 1 158 ? -32.105 0.550 35.155 1.00 83.81 158 LYS A CA 1
ATOM 1219 C C . LYS A 1 158 ? -32.384 -0.843 35.719 1.00 83.81 158 LYS A C 1
ATOM 1221 O O . LYS A 1 158 ? -32.812 -0.946 36.870 1.00 83.81 158 LYS A O 1
ATOM 1226 N N . ALA A 1 159 ? -32.044 -1.910 34.995 1.00 81.44 159 ALA A N 1
ATOM 1227 C CA . ALA A 1 159 ? -32.268 -3.294 35.424 1.00 81.44 159 ALA A CA 1
ATOM 1228 C C . ALA A 1 159 ? -31.539 -3.634 36.738 1.00 81.44 159 ALA A C 1
ATOM 1230 O O . ALA A 1 159 ? -32.076 -4.320 37.614 1.00 81.44 159 ALA A O 1
ATOM 1231 N N . ARG A 1 160 ? -30.325 -3.108 36.924 1.00 71.81 160 ARG A N 1
ATOM 1232 C CA . ARG A 1 160 ? -29.558 -3.241 38.166 1.00 71.81 160 ARG A CA 1
ATOM 1233 C C . ARG A 1 160 ? -30.218 -2.489 39.316 1.00 71.81 160 ARG A C 1
ATOM 1235 O O . ARG A 1 160 ? -30.253 -3.004 40.433 1.00 71.81 160 ARG A O 1
ATOM 1242 N N . SER A 1 161 ? -30.737 -1.289 39.062 1.00 68.06 161 SER A N 1
ATOM 1243 C CA . SER A 1 161 ? -31.416 -0.465 40.065 1.00 68.06 161 SER A CA 1
ATOM 1244 C C . SER A 1 161 ? -32.773 -1.036 40.502 1.00 68.06 161 SER A C 1
ATOM 1246 O O . SER A 1 161 ? -33.215 -0.768 41.620 1.00 68.06 161 SER A O 1
ATOM 1248 N N . GLU A 1 162 ? -33.415 -1.861 39.674 1.00 68.50 162 GLU A N 1
ATOM 1249 C CA . GLU A 1 162 ? -34.715 -2.486 39.955 1.00 68.50 162 GLU A CA 1
ATOM 1250 C C . GLU A 1 162 ? -34.599 -3.813 40.726 1.00 68.50 162 GLU A C 1
ATOM 1252 O O . GLU A 1 162 ? -35.528 -4.215 41.431 1.00 68.50 162 GLU A O 1
ATOM 1257 N N . GLY A 1 163 ? -33.434 -4.465 40.695 1.00 71.50 163 GLY A N 1
ATOM 1258 C CA . GLY A 1 163 ? -33.163 -5.649 41.506 1.00 71.50 163 GLY A CA 1
ATOM 1259 C C . GLY A 1 163 ? -33.030 -5.318 42.999 1.00 71.50 163 GLY A C 1
ATOM 1260 O O . GLY A 1 163 ? -32.043 -4.717 43.427 1.00 71.50 163 GLY A O 1
ATOM 1261 N N . LEU A 1 164 ? -33.970 -5.791 43.833 1.00 64.06 164 LEU A N 1
ATOM 1262 C CA . LEU A 1 164 ? -33.925 -5.668 45.308 1.00 64.06 164 LEU A CA 1
ATOM 1263 C C . LEU A 1 164 ? -32.598 -6.158 45.925 1.00 64.06 164 LEU A C 1
ATOM 1265 O O . LEU A 1 164 ? -32.195 -5.681 46.985 1.00 64.06 164 LEU A O 1
ATOM 1269 N N . PHE A 1 165 ? -31.904 -7.073 45.243 1.00 66.38 165 PHE A N 1
ATOM 1270 C CA . PHE A 1 165 ? -30.608 -7.618 45.649 1.00 66.38 165 PHE A CA 1
ATOM 1271 C C . PHE A 1 165 ? -29.445 -6.614 45.539 1.00 66.38 165 PHE A C 1
ATOM 1273 O O . PHE A 1 165 ? -28.534 -6.639 46.361 1.00 66.38 165 PHE A O 1
ATOM 1280 N N . PHE A 1 166 ? -29.448 -5.707 44.556 1.00 63.12 166 PHE A N 1
ATOM 1281 C CA . PHE A 1 166 ? -28.304 -4.819 44.301 1.00 63.12 166 PHE A CA 1
ATOM 1282 C C . PHE A 1 166 ? -28.352 -3.531 45.120 1.00 63.12 166 PHE A C 1
ATOM 1284 O O . PHE A 1 166 ? -27.300 -3.026 45.519 1.00 63.12 166 PHE A O 1
ATOM 1291 N N . LYS A 1 167 ? -29.549 -3.043 45.477 1.00 63.41 167 LYS A N 1
ATOM 1292 C CA . LYS A 1 167 ? -29.690 -1.902 46.399 1.00 63.41 167 LYS A CA 1
ATOM 1293 C C . LYS A 1 167 ? -28.982 -2.154 47.730 1.00 63.41 167 LYS A C 1
ATOM 1295 O O . LYS A 1 167 ? -28.376 -1.234 48.273 1.00 63.41 167 LYS A O 1
ATOM 1300 N N . SER A 1 168 ? -28.985 -3.391 48.238 1.00 66.88 168 SER A N 1
ATOM 1301 C CA . SER A 1 168 ? -28.297 -3.702 49.496 1.00 66.88 168 SER A CA 1
ATOM 1302 C C . SER A 1 168 ? -26.769 -3.735 49.356 1.00 66.88 168 SER A C 1
ATOM 1304 O O . SER A 1 168 ? -26.082 -3.402 50.318 1.00 66.88 168 SER A O 1
ATOM 1306 N N . LEU A 1 169 ? -26.220 -4.070 48.181 1.00 63.94 169 LEU A N 1
ATOM 1307 C CA . LEU A 1 169 ? -24.770 -4.173 47.957 1.00 63.94 169 LEU A CA 1
ATOM 1308 C C . LEU A 1 169 ? -24.083 -2.810 47.783 1.00 63.94 169 LEU A C 1
ATOM 1310 O O . LEU A 1 169 ? -22.968 -2.629 48.262 1.00 63.94 169 LEU A O 1
ATOM 1314 N N . TYR A 1 170 ? -24.754 -1.840 47.155 1.00 56.78 170 TYR A N 1
ATOM 1315 C CA . TYR A 1 170 ? -24.211 -0.489 46.930 1.00 56.78 170 TYR A CA 1
ATOM 1316 C C . TYR A 1 170 ? -24.570 0.516 48.029 1.00 56.78 170 TYR A C 1
ATOM 1318 O O . TYR A 1 170 ? -23.992 1.598 48.093 1.00 56.78 170 TYR A O 1
ATOM 1326 N N . SER A 1 171 ? -25.480 0.150 48.938 1.00 58.50 171 SER A N 1
ATOM 1327 C CA . SER A 1 171 ? -25.905 1.002 50.060 1.00 58.50 171 SER A CA 1
ATOM 1328 C C . SER A 1 171 ? -24.804 1.317 51.081 1.00 58.50 171 SER A C 1
ATOM 1330 O O . SER A 1 171 ? -24.965 2.225 51.897 1.00 58.50 171 SER A O 1
ATOM 1332 N N . LYS A 1 172 ? -23.676 0.597 51.052 1.00 65.44 172 LYS A N 1
ATOM 1333 C CA . LYS A 1 172 ? -22.524 0.866 51.916 1.00 65.44 172 LYS A CA 1
ATOM 1334 C C . LYS A 1 172 ? -21.299 1.161 51.053 1.00 65.44 172 LYS A C 1
ATOM 1336 O O . LYS A 1 172 ? -20.795 0.235 50.417 1.00 65.44 172 LYS A O 1
ATOM 1341 N N . PRO A 1 173 ? -20.776 2.401 51.045 1.00 59.75 173 PRO A N 1
ATOM 1342 C CA . PRO A 1 173 ? -19.500 2.666 50.398 1.00 59.75 173 PRO A CA 1
ATOM 1343 C C . PRO A 1 173 ? -18.433 1.767 51.031 1.00 59.75 173 PRO A C 1
ATOM 1345 O O . PRO A 1 173 ? -18.269 1.729 52.255 1.00 59.75 173 PRO A O 1
ATOM 1348 N N . LEU A 1 174 ? -17.735 1.001 50.191 1.00 62.78 174 LEU A N 1
ATOM 1349 C CA . LEU A 1 174 ? -16.626 0.150 50.606 1.00 62.78 174 LEU A CA 1
ATOM 1350 C C . LEU A 1 174 ? -15.557 1.035 51.252 1.00 62.78 174 LEU A C 1
ATOM 1352 O O . LEU A 1 174 ? -14.860 1.780 50.568 1.00 62.78 174 LEU A O 1
ATOM 1356 N N . LYS A 1 175 ? -15.409 0.946 52.579 1.00 67.44 175 LYS A N 1
ATOM 1357 C CA . LYS A 1 175 ? -14.308 1.607 53.291 1.00 67.44 175 LYS A CA 1
ATOM 1358 C C . LYS A 1 175 ? -12.975 1.139 52.704 1.00 67.44 175 LYS A C 1
ATOM 1360 O O . LYS A 1 175 ? -12.799 -0.061 52.427 1.00 67.44 175 LYS A O 1
ATOM 1365 N N . ALA A 1 176 ? -12.043 2.076 52.539 1.00 70.25 176 ALA A N 1
ATOM 1366 C CA . ALA A 1 176 ? -10.699 1.791 52.059 1.00 70.25 176 ALA A CA 1
ATOM 1367 C C . ALA A 1 176 ? -10.038 0.711 52.934 1.00 70.25 176 ALA A C 1
ATOM 1369 O O . ALA A 1 176 ? -10.247 0.663 54.146 1.00 70.25 176 ALA A O 1
ATOM 1370 N N . TRP A 1 177 ? -9.230 -0.169 52.331 1.00 65.81 177 TRP A N 1
ATOM 1371 C CA . TRP A 1 177 ? -8.584 -1.302 53.019 1.00 65.81 177 TRP A CA 1
ATOM 1372 C C . TRP A 1 177 ? -7.812 -0.887 54.285 1.00 65.81 177 TRP A C 1
ATOM 1374 O O . TRP A 1 177 ? -7.717 -1.648 55.248 1.00 65.81 177 TRP A O 1
ATOM 1384 N N . LYS A 1 178 ? -7.291 0.344 54.302 1.00 71.75 178 LYS A N 1
ATOM 1385 C CA . LYS A 1 178 ? -6.553 0.928 55.425 1.00 71.75 178 LYS A CA 1
ATOM 1386 C C . LYS A 1 178 ? -7.432 1.147 56.663 1.00 71.75 178 LYS A C 1
ATOM 1388 O O . LYS A 1 178 ? -6.980 0.830 57.760 1.00 71.75 178 LYS A O 1
ATOM 1393 N N . ASP A 1 179 ? -8.686 1.546 56.462 1.00 72.62 179 ASP A N 1
ATOM 1394 C CA . ASP A 1 179 ? -9.626 1.972 57.511 1.00 72.62 179 ASP A CA 1
ATOM 1395 C C . ASP A 1 179 ? -10.484 0.822 58.063 1.00 72.62 179 ASP A C 1
ATOM 1397 O O . ASP A 1 179 ? -11.313 1.023 58.951 1.00 72.62 179 ASP A O 1
ATOM 1401 N N . ARG A 1 180 ? -10.301 -0.398 57.536 1.00 73.56 180 ARG A N 1
ATOM 1402 C CA . ARG A 1 180 ? -10.985 -1.603 58.026 1.00 73.56 180 ARG A CA 1
ATOM 1403 C C . ARG A 1 180 ? -10.367 -2.089 59.330 1.00 73.56 180 ARG A C 1
ATOM 1405 O O . ARG A 1 180 ? -9.137 -2.144 59.474 1.00 73.56 180 ARG A O 1
ATOM 1412 N N . THR A 1 181 ? -11.226 -2.496 60.255 1.00 78.69 181 THR A N 1
ATOM 1413 C CA . THR A 1 181 ? -10.822 -3.114 61.521 1.00 78.69 181 THR A CA 1
ATOM 1414 C C . THR A 1 181 ? -10.136 -4.464 61.277 1.00 78.69 181 THR A C 1
ATOM 1416 O O . THR A 1 181 ? -10.317 -5.104 60.239 1.00 78.69 181 THR A O 1
ATOM 1419 N N . ASN A 1 182 ? -9.289 -4.901 62.216 1.00 76.25 182 ASN A N 1
ATOM 1420 C CA . ASN A 1 182 ? -8.543 -6.161 62.075 1.00 76.25 182 ASN A CA 1
ATOM 1421 C C . ASN A 1 182 ? -9.460 -7.389 61.949 1.00 76.25 182 ASN A C 1
ATOM 1423 O O . ASN A 1 182 ? -9.056 -8.375 61.340 1.00 76.25 182 ASN A O 1
ATOM 1427 N N . GLU A 1 183 ? -10.677 -7.325 62.486 1.00 77.69 183 GLU A N 1
ATOM 1428 C CA . GLU A 1 183 ? -11.676 -8.394 62.394 1.00 77.69 183 GLU A CA 1
ATOM 1429 C C . GLU A 1 183 ? -12.285 -8.478 60.990 1.00 77.69 183 GLU A C 1
ATOM 1431 O O . GLU A 1 183 ? -12.295 -9.550 60.391 1.00 77.69 183 GLU A O 1
ATOM 1436 N N . GLU A 1 184 ? -12.650 -7.340 60.391 1.00 77.88 184 GLU A N 1
ATOM 1437 C CA . GLU A 1 184 ? -13.119 -7.276 58.999 1.00 77.88 184 GLU A CA 1
ATOM 1438 C C . GLU A 1 184 ? -12.042 -7.772 58.021 1.00 77.88 184 GLU A C 1
ATOM 1440 O O . GLU A 1 184 ? -12.329 -8.527 57.095 1.00 77.88 184 GLU A O 1
ATOM 1445 N N . LYS A 1 185 ? -10.772 -7.403 58.244 1.00 79.31 185 LYS A N 1
ATOM 1446 C CA . LYS A 1 185 ? -9.641 -7.880 57.426 1.00 79.31 185 LYS A CA 1
ATOM 1447 C C . LYS A 1 185 ? -9.440 -9.393 57.522 1.00 79.31 185 LYS A C 1
ATOM 1449 O O . LYS A 1 185 ? -8.997 -9.993 56.545 1.00 79.31 185 LYS A O 1
ATOM 1454 N N . LYS A 1 186 ? -9.718 -9.998 58.680 1.00 80.75 186 LYS A N 1
ATOM 1455 C CA . LYS A 1 186 ? -9.641 -11.452 58.874 1.00 80.75 186 LYS A CA 1
ATOM 1456 C C . LYS A 1 186 ? -10.800 -12.158 58.178 1.00 80.75 186 LYS A C 1
ATOM 1458 O O . LYS A 1 186 ? -10.527 -13.053 57.391 1.00 80.75 186 LYS A O 1
ATOM 1463 N N . ALA A 1 187 ? -12.031 -11.673 58.339 1.00 82.88 187 ALA A N 1
ATOM 1464 C CA . ALA A 1 187 ? -13.205 -12.225 57.657 1.00 82.88 187 ALA A CA 1
ATOM 1465 C C . ALA A 1 187 ? -13.046 -12.220 56.124 1.00 82.88 187 ALA A C 1
ATOM 1467 O O . ALA A 1 187 ? -13.259 -13.234 55.470 1.00 82.88 187 ALA A O 1
ATOM 1468 N N . ILE A 1 188 ? -12.551 -11.119 55.544 1.00 79.81 188 ILE A N 1
ATOM 1469 C CA . ILE A 1 188 ? -12.314 -11.032 54.092 1.00 79.81 188 ILE A CA 1
ATOM 1470 C C . ILE A 1 188 ? -11.209 -11.991 53.638 1.00 79.81 188 ILE A C 1
ATOM 1472 O O . ILE A 1 188 ? -11.289 -12.561 52.554 1.00 79.81 188 ILE A O 1
ATOM 1476 N N . LYS A 1 189 ? -10.155 -12.171 54.443 1.00 81.88 189 LYS A N 1
ATOM 1477 C CA . LYS A 1 189 ? -9.090 -13.136 54.136 1.00 81.88 189 LYS A CA 1
ATOM 1478 C C . LYS A 1 189 ? -9.590 -14.573 54.220 1.00 81.88 189 LYS A C 1
ATOM 1480 O O . LYS A 1 189 ? -9.188 -15.384 53.394 1.00 81.88 189 LYS A O 1
ATOM 1485 N N . GLU A 1 190 ? -10.455 -14.876 55.180 1.00 82.44 190 GLU A N 1
ATOM 1486 C CA . GLU A 1 190 ? -11.088 -16.185 55.325 1.00 82.44 190 GLU A CA 1
ATOM 1487 C C . GLU A 1 190 ? -11.994 -16.482 54.126 1.00 82.44 190 GLU A C 1
ATOM 1489 O O . GLU A 1 190 ? -11.794 -17.491 53.454 1.00 82.44 190 GLU A O 1
ATOM 1494 N N . GLU A 1 191 ? -12.887 -15.568 53.750 1.00 81.56 191 GLU A N 1
ATOM 1495 C CA . GLU A 1 191 ? -13.722 -15.709 52.550 1.00 81.56 191 GLU A CA 1
ATOM 1496 C C . GLU A 1 191 ? -12.883 -15.823 51.267 1.00 81.56 191 GLU A C 1
ATOM 1498 O O . GLU A 1 191 ? -13.111 -16.716 50.448 1.00 81.56 191 GLU A O 1
ATOM 1503 N N . ALA A 1 192 ? -11.847 -14.990 51.115 1.00 82.62 192 ALA A N 1
ATOM 1504 C CA . ALA A 1 192 ? -10.924 -15.068 49.985 1.00 82.62 192 ALA A CA 1
ATOM 1505 C C . ALA A 1 192 ? -10.181 -16.410 49.952 1.00 82.62 192 ALA A C 1
ATOM 1507 O O . ALA A 1 192 ? -9.991 -16.977 48.878 1.00 82.62 192 ALA A O 1
ATOM 1508 N N . SER A 1 193 ? -9.802 -16.954 51.110 1.00 79.00 193 SER A N 1
ATOM 1509 C CA . SER A 1 193 ? -9.179 -18.275 51.204 1.00 79.00 193 SER A CA 1
ATOM 1510 C C . SER A 1 193 ? -10.148 -19.410 50.871 1.00 79.00 193 SER A C 1
ATOM 1512 O O . SER A 1 193 ? -9.737 -20.376 50.237 1.00 79.00 193 SER A O 1
ATOM 1514 N N . VAL A 1 194 ? -11.439 -19.294 51.202 1.00 84.62 194 VAL A N 1
ATOM 1515 C CA . VAL A 1 194 ? -12.470 -20.274 50.820 1.00 84.62 194 VAL A CA 1
ATOM 1516 C C . VAL A 1 194 ? -12.682 -20.267 49.305 1.00 84.62 194 VAL A C 1
ATOM 1518 O O . VAL A 1 194 ? -12.708 -21.332 48.681 1.00 84.62 194 VAL A O 1
ATOM 1521 N N . VAL A 1 195 ? -12.763 -19.085 48.690 1.00 81.88 195 VAL A N 1
ATOM 1522 C CA . VAL A 1 195 ? -12.862 -18.940 47.228 1.00 81.88 195 VAL A CA 1
ATOM 1523 C C . VAL A 1 195 ? -11.592 -19.452 46.552 1.00 81.88 195 VAL A C 1
ATOM 1525 O O . VAL A 1 195 ? -11.678 -20.233 45.607 1.00 81.88 195 VAL A O 1
ATOM 1528 N N . PHE A 1 196 ? -10.416 -19.100 47.076 1.00 78.69 196 PHE A N 1
ATOM 1529 C CA . PHE A 1 196 ? -9.129 -19.581 46.576 1.00 78.69 196 PHE A CA 1
ATOM 1530 C C . PHE A 1 196 ? -9.006 -21.104 46.686 1.00 78.69 196 PHE A C 1
ATOM 1532 O O . PHE A 1 196 ? -8.580 -21.752 45.736 1.00 78.69 196 PHE A O 1
ATOM 1539 N N . ASN A 1 197 ? -9.445 -21.704 47.793 1.00 78.06 197 ASN A N 1
ATOM 1540 C CA . ASN A 1 197 ? -9.442 -23.154 47.988 1.00 78.06 197 ASN A CA 1
ATOM 1541 C C . ASN A 1 197 ? -10.436 -23.863 47.063 1.00 78.06 197 ASN A C 1
ATOM 1543 O O . ASN A 1 197 ? -10.134 -24.938 46.543 1.00 78.06 197 ASN A O 1
ATOM 1547 N N . THR A 1 198 ? -11.595 -23.259 46.807 1.00 77.00 198 THR A N 1
ATOM 1548 C CA . THR A 1 198 ? -12.592 -23.790 45.865 1.00 77.00 198 THR A CA 1
ATOM 1549 C C . THR A 1 198 ? -12.072 -23.711 44.428 1.00 77.00 198 THR A C 1
ATOM 1551 O O . THR A 1 198 ? -12.115 -24.706 43.701 1.00 77.00 198 THR A O 1
ATOM 1554 N N . ALA A 1 199 ? -11.468 -22.582 44.050 1.00 73.50 199 ALA A N 1
ATOM 1555 C CA . ALA A 1 199 ? -10.792 -22.402 42.770 1.00 73.50 199 ALA A CA 1
ATOM 1556 C C . ALA A 1 199 ? -9.622 -23.387 42.613 1.00 73.50 199 ALA A C 1
ATOM 1558 O O . ALA A 1 199 ? -9.537 -24.073 41.598 1.00 73.50 199 ALA A O 1
ATOM 1559 N N . LYS A 1 200 ? -8.786 -23.564 43.644 1.00 71.38 200 LYS A N 1
ATOM 1560 C CA . LYS A 1 200 ? -7.670 -24.525 43.670 1.00 71.38 200 LYS A CA 1
ATOM 1561 C C . LYS A 1 200 ? -8.157 -25.970 43.525 1.00 71.38 200 LYS A C 1
ATOM 1563 O O . LYS A 1 200 ? -7.579 -26.731 42.751 1.00 71.38 200 LYS A O 1
ATOM 1568 N N . LYS A 1 201 ? -9.249 -26.345 44.201 1.00 67.88 201 LYS A N 1
ATOM 1569 C CA . LYS A 1 201 ? -9.860 -27.682 44.099 1.00 67.88 201 LYS A CA 1
ATOM 1570 C C . LYS A 1 201 ? -10.470 -27.939 42.718 1.00 67.88 201 LYS A C 1
ATOM 1572 O O . LYS A 1 201 ? -10.391 -29.063 42.233 1.00 67.88 201 LYS A O 1
ATOM 1577 N N . SER A 1 202 ? -11.025 -26.909 42.076 1.00 64.12 202 SER A N 1
ATOM 1578 C CA . SER A 1 202 ? -11.530 -26.992 40.698 1.00 64.12 202 SER A CA 1
ATOM 1579 C C . SER A 1 202 ? -10.417 -26.972 39.637 1.00 64.12 202 SER A C 1
ATOM 1581 O O . SER A 1 202 ? -10.531 -27.638 38.611 1.00 64.12 202 SER A O 1
ATOM 1583 N N . GLY A 1 203 ? -9.314 -26.260 39.899 1.00 59.06 203 GLY A N 1
ATOM 1584 C CA . GLY A 1 203 ? -8.208 -26.049 38.961 1.00 59.06 203 GLY A CA 1
ATOM 1585 C C . GLY A 1 203 ? -7.124 -27.130 38.991 1.00 59.06 203 GLY A C 1
ATOM 1586 O O . GLY A 1 203 ? -6.449 -27.343 37.988 1.00 59.06 203 GLY A O 1
ATOM 1587 N N . SER A 1 204 ? -6.974 -27.864 40.097 1.00 63.59 204 SER A N 1
ATOM 1588 C CA . SER A 1 204 ? -6.002 -28.959 40.240 1.00 63.59 204 SER A CA 1
ATOM 1589 C C . SER A 1 204 ? -6.594 -30.310 39.810 1.00 63.59 204 SER A C 1
ATOM 1591 O O . SER A 1 204 ? -6.616 -31.271 40.586 1.00 63.59 204 SER A O 1
ATOM 1593 N N . SER A 1 205 ? -7.093 -30.412 38.576 1.00 71.12 205 SER A N 1
ATOM 1594 C CA . SER A 1 205 ? -7.569 -31.699 38.058 1.00 71.12 205 SER A CA 1
ATOM 1595 C C . SER A 1 205 ? -6.390 -32.581 37.621 1.00 71.12 205 SER A C 1
ATOM 1597 O O . SER A 1 205 ? -5.519 -32.168 36.854 1.00 71.12 205 SER A O 1
ATOM 1599 N N . LYS A 1 206 ? -6.360 -33.832 38.099 1.00 74.88 206 LYS A N 1
ATOM 1600 C CA . LYS A 1 206 ? -5.352 -34.838 37.702 1.00 74.88 206 LYS A CA 1
ATOM 1601 C C . LYS A 1 206 ? -5.352 -35.074 36.183 1.00 74.88 206 LYS A C 1
ATOM 1603 O O . LYS A 1 206 ? -4.306 -35.329 35.594 1.00 74.88 206 LYS A O 1
ATOM 1608 N N . THR A 1 207 ? -6.516 -34.920 35.554 1.00 78.62 207 THR A N 1
ATOM 1609 C CA . THR A 1 207 ? -6.735 -35.084 34.114 1.00 78.62 207 THR A CA 1
ATOM 1610 C C . THR A 1 207 ? -5.962 -34.065 33.277 1.00 78.62 207 THR A C 1
ATOM 1612 O O . THR A 1 207 ? -5.389 -34.431 32.256 1.00 78.62 207 THR A O 1
ATOM 1615 N N . ARG A 1 208 ? -5.880 -32.801 33.718 1.00 77.56 208 ARG A N 1
ATOM 1616 C CA . ARG A 1 208 ? -5.166 -31.741 32.989 1.00 77.56 208 ARG A CA 1
ATOM 1617 C C . ARG A 1 208 ? -3.652 -31.978 32.961 1.00 77.56 208 ARG A C 1
ATOM 1619 O O . ARG A 1 208 ? -3.044 -31.895 31.899 1.00 77.56 208 ARG A O 1
ATOM 1626 N N . ARG A 1 209 ? -3.060 -32.390 34.087 1.00 78.00 209 ARG A N 1
ATOM 1627 C CA . ARG A 1 209 ? -1.632 -32.765 34.144 1.00 78.00 209 ARG A CA 1
ATOM 1628 C C . ARG A 1 209 ? -1.312 -33.988 33.297 1.00 78.00 209 ARG A C 1
ATOM 1630 O O . ARG A 1 209 ? -0.275 -34.020 32.645 1.00 78.00 209 ARG A O 1
ATOM 1637 N N . PHE A 1 210 ? -2.210 -34.972 33.284 1.00 84.06 210 PHE A N 1
ATOM 1638 C CA . PHE A 1 210 ? -2.064 -36.138 32.419 1.00 84.06 210 PHE A CA 1
ATOM 1639 C C . PHE A 1 210 ? -2.092 -35.742 30.937 1.00 84.06 210 PHE A C 1
ATOM 1641 O O . PHE A 1 210 ? -1.225 -36.169 30.180 1.00 84.06 210 PHE A O 1
ATOM 1648 N N . LEU A 1 211 ? -3.017 -34.861 30.538 1.00 86.19 211 LEU A N 1
ATOM 1649 C CA . LEU A 1 211 ? -3.100 -34.347 29.169 1.00 86.19 211 LEU A CA 1
ATOM 1650 C C . LEU A 1 211 ? -1.816 -33.616 28.747 1.00 86.19 211 LEU A C 1
ATOM 1652 O O . LEU A 1 211 ? -1.289 -33.895 27.672 1.00 86.19 211 LEU A O 1
ATOM 1656 N N . TYR A 1 212 ? -1.275 -32.734 29.596 1.00 86.50 212 TYR A N 1
ATOM 1657 C CA . TYR A 1 212 ? 0.002 -32.068 29.314 1.00 86.50 212 TYR A CA 1
ATOM 1658 C C . TYR A 1 212 ? 1.170 -33.053 29.239 1.00 86.50 212 TYR A C 1
ATOM 1660 O O . TYR A 1 212 ? 2.005 -32.927 28.349 1.00 86.50 212 TYR A O 1
ATOM 1668 N N . GLY A 1 213 ? 1.208 -34.063 30.112 1.00 86.19 213 GLY A N 1
ATOM 1669 C CA . GLY A 1 213 ? 2.222 -35.117 30.066 1.00 86.19 213 GLY A CA 1
ATOM 1670 C C . GLY A 1 213 ? 2.198 -35.905 28.753 1.00 86.19 213 GLY A C 1
ATOM 1671 O O . GLY A 1 213 ? 3.244 -36.099 28.137 1.00 86.19 213 GLY A O 1
ATOM 1672 N N . VAL A 1 214 ? 1.009 -36.293 28.279 1.00 89.19 214 VAL A N 1
ATOM 1673 C CA . VAL A 1 214 ? 0.835 -36.974 26.983 1.00 89.19 214 VAL A CA 1
ATOM 1674 C C . VAL A 1 214 ? 1.251 -36.068 25.824 1.00 89.19 214 VAL A C 1
ATOM 1676 O O . VAL A 1 214 ? 1.937 -36.521 24.911 1.00 89.19 214 VAL A O 1
ATOM 1679 N N . LEU A 1 215 ? 0.886 -34.784 25.863 1.00 86.88 215 LEU A N 1
ATOM 1680 C CA . LEU A 1 215 ? 1.222 -33.832 24.805 1.00 86.88 215 LEU A CA 1
ATOM 1681 C C . LEU A 1 215 ? 2.736 -33.576 24.722 1.00 86.88 215 LEU A C 1
ATOM 1683 O O . LEU A 1 215 ? 3.292 -33.579 23.627 1.00 86.88 215 LEU A O 1
ATOM 1687 N N . ILE A 1 216 ? 3.417 -33.433 25.863 1.00 89.50 216 ILE A N 1
ATOM 1688 C CA . ILE A 1 216 ? 4.883 -33.313 25.931 1.00 89.50 216 ILE A CA 1
ATOM 1689 C C . ILE A 1 216 ? 5.556 -34.583 25.401 1.00 89.50 216 ILE A C 1
ATOM 1691 O O . ILE A 1 216 ? 6.547 -34.491 24.681 1.00 89.50 216 ILE A O 1
ATOM 1695 N N . PHE A 1 217 ? 5.014 -35.759 25.726 1.00 90.38 217 PHE A N 1
ATOM 1696 C CA . PHE A 1 217 ? 5.534 -37.042 25.255 1.00 90.38 217 PHE A CA 1
ATOM 1697 C C . PHE A 1 217 ? 5.392 -37.217 23.735 1.00 90.38 217 PHE A C 1
ATOM 1699 O O . PHE A 1 217 ? 6.347 -37.601 23.066 1.00 90.38 217 PHE A O 1
ATOM 1706 N N . LEU A 1 218 ? 4.232 -36.887 23.161 1.00 90.69 218 LEU A N 1
ATOM 1707 C CA . LEU A 1 218 ? 4.033 -36.927 21.707 1.00 90.69 218 LEU A CA 1
ATOM 1708 C C . LEU A 1 218 ? 4.943 -35.927 20.987 1.00 90.69 218 LEU A C 1
ATOM 1710 O O . LEU A 1 218 ? 5.539 -36.249 19.959 1.00 90.69 218 LEU A O 1
ATOM 1714 N N . LEU A 1 219 ? 5.080 -34.723 21.544 1.00 88.44 219 LEU A N 1
ATOM 1715 C CA . LEU A 1 219 ? 5.902 -33.680 20.951 1.00 88.44 219 LEU A CA 1
ATOM 1716 C C . LEU A 1 219 ? 7.396 -34.033 21.006 1.00 88.44 219 LEU A C 1
ATOM 1718 O O . LEU A 1 219 ? 8.109 -33.809 20.029 1.00 88.44 219 LEU A O 1
ATOM 1722 N N . SER A 1 220 ? 7.876 -34.636 22.096 1.00 86.88 220 SER A N 1
ATOM 1723 C CA . SER A 1 220 ? 9.269 -35.079 22.199 1.00 86.88 220 SER A CA 1
ATOM 1724 C C . SER A 1 220 ? 9.586 -36.225 21.234 1.00 86.88 220 SER A C 1
ATOM 1726 O O . SER A 1 220 ? 10.626 -36.174 20.580 1.00 86.88 220 SER A O 1
ATOM 1728 N N . LEU A 1 221 ? 8.675 -37.193 21.059 1.00 89.31 221 LEU A N 1
ATOM 1729 C CA . LEU A 1 221 ? 8.808 -38.241 20.039 1.00 89.31 221 LEU A CA 1
ATOM 1730 C C . LEU A 1 221 ? 8.878 -37.651 18.627 1.00 89.31 221 LEU A C 1
ATOM 1732 O O . LEU A 1 221 ? 9.779 -38.000 17.867 1.00 89.31 221 LEU A O 1
ATOM 1736 N N . SER A 1 222 ? 8.003 -36.692 18.306 1.00 83.88 222 SER A N 1
ATOM 1737 C CA . SER A 1 222 ? 8.023 -36.022 17.000 1.00 83.88 222 SER A CA 1
ATOM 1738 C C . SER A 1 222 ? 9.338 -35.280 16.733 1.00 83.88 222 SER A C 1
ATOM 1740 O O . SER A 1 222 ? 9.822 -35.258 15.603 1.00 83.88 222 SER A O 1
ATOM 1742 N N . LEU A 1 223 ? 9.963 -34.723 17.777 1.00 85.06 223 LEU A N 1
ATOM 1743 C CA . LEU A 1 223 ? 11.253 -34.044 17.677 1.00 85.06 223 LEU A CA 1
ATOM 1744 C C . LEU A 1 223 ? 12.393 -35.038 17.416 1.00 85.06 223 LEU A C 1
ATOM 1746 O O . LEU A 1 223 ? 13.263 -34.767 16.592 1.00 85.06 223 LEU A O 1
ATOM 1750 N N . VAL A 1 224 ? 12.375 -36.196 18.083 1.00 87.06 224 VAL A N 1
ATOM 1751 C CA . VAL A 1 224 ? 13.361 -37.270 17.882 1.00 87.06 224 VAL A CA 1
ATOM 1752 C C . VAL A 1 224 ? 13.257 -37.847 16.468 1.00 87.06 224 VAL A C 1
ATOM 1754 O O . VAL A 1 224 ? 14.279 -38.001 15.799 1.00 87.06 224 VAL A O 1
ATOM 1757 N N . GLU A 1 225 ? 12.043 -38.101 15.975 1.00 83.69 225 GLU A N 1
ATOM 1758 C CA . GLU A 1 225 ? 11.815 -38.571 14.601 1.00 83.69 225 GLU A CA 1
ATOM 1759 C C . GLU A 1 225 ? 12.239 -37.529 13.557 1.00 83.69 225 GLU A C 1
ATOM 1761 O O . GLU A 1 225 ? 12.914 -37.866 12.581 1.00 83.69 225 GLU A O 1
ATOM 1766 N N . ALA A 1 226 ? 11.911 -36.251 13.772 1.00 79.50 226 ALA A N 1
ATOM 1767 C CA . ALA A 1 226 ? 12.299 -35.167 12.872 1.00 79.50 226 ALA A CA 1
ATOM 1768 C C . ALA A 1 226 ? 13.825 -34.992 12.788 1.00 79.50 226 ALA A C 1
ATOM 1770 O O . ALA A 1 226 ? 14.363 -34.783 11.700 1.00 79.50 226 ALA A O 1
ATOM 1771 N N . VAL A 1 227 ? 14.529 -35.119 13.916 1.00 81.38 227 VAL A N 1
ATOM 1772 C CA . VAL A 1 227 ? 15.998 -35.074 13.959 1.00 81.38 227 VAL A CA 1
ATOM 1773 C C . VAL A 1 227 ? 16.609 -36.304 13.280 1.00 81.38 227 VAL A C 1
ATOM 1775 O O . VAL A 1 227 ? 17.580 -36.167 12.539 1.00 81.38 227 VAL A O 1
ATOM 1778 N N . SER A 1 228 ? 16.030 -37.495 13.469 1.00 82.19 228 SER A N 1
ATOM 1779 C CA . SER A 1 228 ? 16.546 -38.740 12.883 1.00 82.19 228 SER A CA 1
ATOM 1780 C C . SER A 1 228 ? 16.378 -38.818 11.361 1.00 82.19 228 SER A C 1
ATOM 1782 O O . SER A 1 228 ? 17.208 -39.429 10.692 1.00 82.19 228 SER A O 1
ATOM 1784 N N . ASN A 1 229 ? 15.325 -38.216 10.801 1.00 78.00 229 ASN A N 1
ATOM 1785 C CA . ASN A 1 229 ? 15.016 -38.295 9.368 1.00 78.00 229 ASN A CA 1
ATOM 1786 C C . ASN A 1 229 ? 15.794 -37.286 8.498 1.00 78.00 229 ASN A C 1
ATOM 1788 O O . ASN A 1 229 ? 15.674 -37.321 7.275 1.00 78.00 229 ASN A O 1
ATOM 1792 N N . GLY A 1 230 ? 16.586 -36.385 9.092 1.00 67.56 230 GLY A N 1
ATOM 1793 C CA . GLY A 1 230 ? 17.547 -35.519 8.386 1.00 67.56 230 GLY A CA 1
ATOM 1794 C C . GLY A 1 230 ? 16.967 -34.413 7.484 1.00 67.56 230 GLY A C 1
ATOM 1795 O O . GLY A 1 230 ? 17.719 -33.552 7.038 1.00 67.56 230 GLY A O 1
ATOM 1796 N N . ASN A 1 231 ? 15.653 -34.385 7.245 1.00 63.16 231 ASN A N 1
ATOM 1797 C CA . ASN A 1 231 ? 14.963 -33.383 6.424 1.00 63.16 231 ASN A CA 1
ATOM 1798 C C . ASN A 1 231 ? 14.247 -32.348 7.306 1.00 63.16 231 ASN A C 1
ATOM 1800 O O . ASN A 1 231 ? 13.027 -32.421 7.462 1.00 63.16 231 ASN A O 1
ATOM 1804 N N . TYR A 1 232 ? 14.972 -31.392 7.900 1.00 69.75 232 TYR A N 1
ATOM 1805 C CA . TYR A 1 232 ? 14.342 -30.382 8.758 1.00 69.75 232 TYR A CA 1
ATOM 1806 C C . TYR A 1 232 ? 14.611 -28.936 8.331 1.00 69.75 232 TYR A C 1
ATOM 1808 O O . TYR A 1 232 ? 15.738 -28.502 8.099 1.00 69.75 232 TYR A O 1
ATOM 1816 N N . GLU A 1 233 ? 13.531 -28.157 8.287 1.00 79.88 233 GLU A N 1
ATOM 1817 C CA . GLU A 1 233 ? 13.581 -26.703 8.242 1.00 79.88 233 GLU A CA 1
ATOM 1818 C C . GLU A 1 233 ? 13.869 -26.194 9.664 1.00 79.88 233 GLU A C 1
ATOM 1820 O O . GLU A 1 233 ? 13.024 -26.300 10.557 1.00 79.88 233 GLU A O 1
ATOM 1825 N N . TRP A 1 234 ? 15.055 -25.616 9.877 1.00 78.94 234 TRP A N 1
ATOM 1826 C CA . TRP A 1 234 ? 15.463 -24.952 11.125 1.00 78.94 234 TRP A CA 1
ATOM 1827 C C . TRP A 1 234 ? 14.375 -24.107 11.822 1.00 78.94 234 TRP A C 1
ATOM 1829 O O . TRP A 1 234 ? 14.263 -24.222 13.046 1.00 78.94 234 TRP A O 1
ATOM 1839 N N . PRO A 1 235 ? 13.536 -23.311 11.120 1.00 82.31 235 PRO A N 1
ATOM 1840 C CA . PRO A 1 235 ? 12.477 -22.548 11.786 1.00 82.31 235 PRO A CA 1
ATOM 1841 C C . PRO A 1 235 ? 11.394 -23.425 12.433 1.00 82.31 235 PRO A C 1
ATOM 1843 O O . PRO A 1 235 ? 10.915 -23.099 13.518 1.00 82.31 235 PRO A O 1
ATOM 1846 N N . LYS A 1 236 ? 11.029 -24.558 11.821 1.00 81.25 236 LYS A N 1
ATOM 1847 C CA . LYS A 1 236 ? 10.010 -25.468 12.369 1.00 81.25 236 LYS A CA 1
ATOM 1848 C C . LYS A 1 236 ? 10.528 -26.163 13.625 1.00 81.25 236 LYS A C 1
ATOM 1850 O O . LYS A 1 236 ? 9.825 -26.220 14.628 1.00 81.25 236 LYS A O 1
ATOM 1855 N N . LEU A 1 237 ? 11.784 -26.612 13.608 1.00 83.44 237 LEU A N 1
ATOM 1856 C CA . LEU A 1 237 ? 12.421 -27.232 14.773 1.00 83.44 237 LEU A CA 1
ATOM 1857 C C . LEU A 1 237 ? 12.516 -26.259 15.959 1.00 83.44 237 LEU A C 1
ATOM 1859 O O . LEU A 1 237 ? 12.235 -26.644 17.092 1.00 83.44 237 LEU A O 1
ATOM 1863 N N . ALA A 1 238 ? 12.870 -24.998 15.697 1.00 86.00 238 ALA A N 1
ATOM 1864 C CA . ALA A 1 238 ? 12.927 -23.954 16.718 1.00 86.00 238 ALA A CA 1
ATOM 1865 C C . ALA A 1 238 ? 11.546 -23.648 17.322 1.00 86.00 238 ALA A C 1
ATOM 1867 O O . ALA A 1 238 ? 11.424 -23.457 18.530 1.00 86.00 238 ALA A O 1
ATOM 1868 N N . LEU A 1 239 ? 10.491 -23.647 16.503 1.00 87.12 239 LEU A N 1
ATOM 1869 C CA . LEU A 1 239 ? 9.122 -23.466 16.981 1.00 87.12 239 LEU A CA 1
ATOM 1870 C C . LEU A 1 239 ? 8.680 -24.633 17.880 1.00 87.12 239 LEU A C 1
ATOM 1872 O O . LEU A 1 239 ? 8.125 -24.408 18.957 1.00 87.12 239 LEU A O 1
ATOM 1876 N N . TYR A 1 240 ? 8.963 -25.874 17.471 1.00 86.31 240 TYR A N 1
ATOM 1877 C CA . TYR A 1 240 ? 8.625 -27.062 18.258 1.00 86.31 240 TYR A CA 1
ATOM 1878 C C . TYR A 1 240 ? 9.430 -27.166 19.560 1.00 86.31 240 TYR A C 1
ATOM 1880 O O . TYR A 1 240 ? 8.891 -27.585 20.584 1.00 86.31 240 TYR A O 1
ATOM 1888 N N . SER A 1 241 ? 10.699 -26.752 19.568 1.00 85.00 241 SER A N 1
ATOM 1889 C CA . SER A 1 241 ? 11.493 -26.721 20.801 1.00 85.00 241 SER A CA 1
ATOM 1890 C C . SER A 1 241 ? 11.006 -25.632 21.759 1.00 85.00 241 SER A C 1
ATOM 1892 O O . SER A 1 241 ? 10.876 -25.887 22.956 1.00 85.00 241 SER A O 1
ATOM 1894 N N . PHE A 1 242 ? 10.655 -24.451 21.244 1.00 91.38 242 PHE A N 1
ATOM 1895 C CA . PHE A 1 242 ? 10.095 -23.367 22.045 1.00 91.38 242 PHE A CA 1
ATOM 1896 C C . PHE A 1 242 ? 8.773 -23.770 22.704 1.00 91.38 242 PHE A C 1
ATOM 1898 O O . PHE A 1 242 ? 8.602 -23.585 23.912 1.00 91.38 242 PHE A O 1
ATOM 1905 N N . ILE A 1 243 ? 7.854 -24.375 21.943 1.00 91.50 243 ILE A N 1
ATOM 1906 C CA . ILE A 1 243 ? 6.570 -24.804 22.502 1.00 91.50 243 ILE A CA 1
ATOM 1907 C C . ILE A 1 243 ? 6.746 -25.951 23.502 1.00 91.50 243 ILE A C 1
ATOM 1909 O O . ILE A 1 243 ? 6.092 -25.943 24.539 1.00 91.50 243 ILE A O 1
ATOM 1913 N N . LEU A 1 244 ? 7.696 -26.868 23.284 1.00 88.56 244 LEU A N 1
ATOM 1914 C CA . LEU A 1 244 ? 8.032 -27.908 24.261 1.00 88.56 244 LEU A CA 1
ATOM 1915 C C . LEU A 1 244 ? 8.485 -27.298 25.593 1.00 88.56 244 LEU A C 1
ATOM 1917 O O . LEU A 1 244 ? 7.972 -27.679 26.645 1.00 88.56 244 LEU A O 1
ATOM 1921 N N . VAL A 1 245 ? 9.395 -26.319 25.562 1.00 90.75 245 VAL A N 1
ATOM 1922 C CA . VAL A 1 245 ? 9.853 -25.620 26.773 1.00 90.75 245 VAL A CA 1
ATOM 1923 C C . VAL A 1 245 ? 8.685 -24.921 27.472 1.00 90.75 245 VAL A C 1
ATOM 1925 O O . VAL A 1 245 ? 8.539 -25.052 28.687 1.00 90.75 245 VAL A O 1
ATOM 1928 N N . ALA A 1 246 ? 7.814 -24.243 26.723 1.00 90.38 246 ALA A N 1
ATOM 1929 C CA . ALA A 1 246 ? 6.634 -23.586 27.281 1.00 90.38 246 ALA A CA 1
ATOM 1930 C C . ALA A 1 246 ? 5.681 -24.579 27.974 1.00 90.38 246 ALA A C 1
ATOM 1932 O O . ALA A 1 246 ? 5.226 -24.311 29.088 1.00 90.38 246 ALA A O 1
ATOM 1933 N N . LEU A 1 247 ? 5.424 -25.747 27.373 1.00 88.19 247 LEU A N 1
ATOM 1934 C CA . LEU A 1 247 ? 4.591 -26.793 27.978 1.00 88.19 247 LEU A CA 1
ATOM 1935 C C . LEU A 1 247 ? 5.218 -27.371 29.252 1.00 88.19 247 LEU A C 1
ATOM 1937 O O . LEU A 1 247 ? 4.510 -27.616 30.228 1.00 88.19 247 LEU A O 1
ATOM 1941 N N . VAL A 1 248 ? 6.537 -27.575 29.268 1.00 87.31 248 VAL A N 1
ATOM 1942 C CA . VAL A 1 248 ? 7.245 -28.062 30.462 1.00 87.31 248 VAL A CA 1
ATOM 1943 C C . VAL A 1 248 ? 7.144 -27.043 31.597 1.00 87.31 248 VAL A C 1
ATOM 1945 O O . VAL A 1 248 ? 6.872 -27.432 32.730 1.00 87.31 248 VAL A O 1
ATOM 1948 N N . VAL A 1 249 ? 7.281 -25.747 31.307 1.00 90.12 249 VAL A N 1
ATOM 1949 C CA . VAL A 1 249 ? 7.098 -24.671 32.298 1.00 90.12 249 VAL A CA 1
ATOM 1950 C C . VAL A 1 249 ? 5.660 -24.627 32.829 1.00 90.12 249 VAL A C 1
ATOM 1952 O O . VAL A 1 249 ? 5.451 -24.469 34.031 1.00 90.12 249 VAL A O 1
ATOM 1955 N N . GLN A 1 250 ? 4.654 -24.811 31.970 1.00 85.12 250 GLN A N 1
ATOM 1956 C CA . GLN A 1 250 ? 3.254 -24.902 32.406 1.00 85.12 250 GLN A CA 1
ATOM 1957 C C . GLN A 1 250 ? 3.025 -26.114 33.321 1.00 85.12 250 GLN A C 1
ATOM 1959 O O . GLN A 1 250 ? 2.386 -25.990 34.366 1.00 85.12 250 GLN A O 1
ATOM 1964 N N . LEU A 1 251 ? 3.596 -27.271 32.976 1.00 84.81 251 LEU A N 1
ATOM 1965 C CA . LEU A 1 251 ? 3.472 -28.489 33.772 1.00 84.81 251 LEU A CA 1
ATOM 1966 C C . LEU A 1 251 ? 4.189 -28.378 35.126 1.00 84.81 251 LEU A C 1
ATOM 1968 O O . LEU A 1 251 ? 3.646 -28.835 36.135 1.00 84.81 251 LEU A O 1
ATOM 1972 N N . THR A 1 252 ? 5.372 -27.761 35.189 1.00 83.69 252 THR A N 1
ATOM 1973 C CA . THR A 1 252 ? 6.084 -27.551 36.461 1.00 83.69 252 THR A CA 1
ATOM 1974 C C . THR A 1 252 ? 5.355 -26.554 37.353 1.00 83.69 252 THR A C 1
ATOM 1976 O O . THR A 1 252 ? 5.216 -26.820 38.544 1.00 83.69 252 THR A O 1
ATOM 1979 N N . TYR A 1 253 ? 4.803 -25.473 36.797 1.00 83.19 253 TYR A N 1
ATOM 1980 C CA . TYR A 1 253 ? 3.988 -24.514 37.546 1.00 83.19 253 TYR A CA 1
ATOM 1981 C C . TYR A 1 253 ? 2.733 -25.167 38.142 1.00 83.19 253 TYR A C 1
ATOM 1983 O O . TYR A 1 253 ? 2.442 -25.020 39.332 1.00 83.19 253 TYR A O 1
ATOM 1991 N N . GLU A 1 254 ? 2.016 -25.965 37.347 1.00 78.88 254 GLU A N 1
ATOM 1992 C CA . GLU A 1 254 ? 0.838 -26.694 37.822 1.00 78.88 254 GLU A CA 1
ATOM 1993 C C . GLU A 1 254 ? 1.168 -27.780 38.844 1.00 78.88 254 GLU A C 1
ATOM 1995 O O . GLU A 1 254 ? 0.350 -28.059 39.726 1.00 78.88 254 GLU A O 1
ATOM 2000 N N . SER A 1 255 ? 2.333 -28.415 38.717 1.00 73.50 255 SER A N 1
ATOM 2001 C CA . SER A 1 255 ? 2.811 -29.428 39.661 1.00 73.50 255 SER A CA 1
ATOM 2002 C C . SER A 1 255 ? 3.258 -28.793 40.978 1.00 73.50 255 SER A C 1
ATOM 2004 O O . SER A 1 255 ? 2.925 -29.311 42.040 1.00 73.50 255 SER A O 1
ATOM 2006 N N . PHE A 1 256 ? 3.916 -27.633 40.926 1.00 77.31 256 PHE A N 1
ATOM 2007 C CA . PHE A 1 256 ? 4.350 -26.876 42.100 1.00 77.31 256 PHE A CA 1
ATOM 2008 C C . PHE A 1 256 ? 3.161 -26.393 42.942 1.00 77.31 256 PHE A C 1
ATOM 2010 O O . PHE A 1 256 ? 3.110 -26.653 44.141 1.00 77.31 256 PHE A O 1
ATOM 2017 N N . ILE A 1 257 ? 2.138 -25.803 42.311 1.00 70.38 257 ILE A N 1
ATOM 2018 C CA . ILE A 1 257 ? 0.903 -25.379 43.003 1.00 70.38 257 ILE A CA 1
ATOM 2019 C C . ILE A 1 257 ? 0.155 -26.564 43.638 1.00 70.38 257 ILE A C 1
ATOM 2021 O O . ILE A 1 257 ? -0.568 -26.393 44.628 1.00 70.38 257 ILE A O 1
ATOM 2025 N N . ALA A 1 258 ? 0.310 -27.765 43.074 1.00 66.06 258 ALA A N 1
ATOM 2026 C CA . ALA A 1 258 ? -0.227 -28.985 43.664 1.00 66.06 258 ALA A CA 1
ATOM 2027 C C . ALA A 1 258 ? 0.550 -29.461 44.881 1.00 66.06 258 ALA A C 1
ATOM 2029 O O . ALA A 1 258 ? -0.077 -29.819 45.872 1.00 66.06 258 ALA A O 1
ATOM 2030 N N . SER A 1 259 ? 1.879 -29.516 44.762 1.00 63.34 259 SER A N 1
ATOM 2031 C CA . SER A 1 259 ? 2.767 -30.102 45.768 1.00 63.34 259 SER A CA 1
ATOM 2032 C C . SER A 1 259 ? 2.689 -29.334 47.080 1.00 63.34 259 SER A C 1
ATOM 2034 O O . SER A 1 259 ? 2.557 -29.938 48.136 1.00 63.34 259 SER A O 1
ATOM 2036 N N . ASP A 1 260 ? 2.617 -28.006 46.996 1.00 60.94 260 ASP A N 1
ATOM 2037 C CA . ASP A 1 260 ? 2.424 -27.105 48.141 1.00 60.94 260 ASP A CA 1
ATOM 2038 C C . ASP A 1 260 ? 1.059 -27.314 48.848 1.00 60.94 260 ASP A C 1
ATOM 2040 O O . ASP A 1 260 ? 0.738 -26.692 49.856 1.00 60.94 260 ASP A O 1
ATOM 2044 N N . GLY A 1 261 ? 0.187 -28.160 48.285 1.00 54.44 261 GLY A N 1
ATOM 2045 C CA . GLY A 1 261 ? -1.105 -28.544 48.849 1.00 54.44 261 GLY A CA 1
ATOM 2046 C C . GLY A 1 261 ? -1.116 -29.853 49.644 1.00 54.44 261 GLY A C 1
ATOM 2047 O O . GLY A 1 261 ? -2.038 -30.016 50.442 1.00 54.44 261 GLY A O 1
ATOM 2048 N N . ASP A 1 262 ? -0.150 -30.759 49.466 1.00 53.81 262 ASP A N 1
ATOM 2049 C CA . ASP A 1 262 ? -0.123 -32.036 50.207 1.00 53.81 262 ASP A CA 1
ATOM 2050 C C . ASP A 1 262 ? 0.595 -31.907 51.563 1.00 53.81 262 ASP A C 1
ATOM 2052 O O . ASP A 1 262 ? 0.137 -32.492 52.543 1.00 53.81 262 ASP A O 1
ATOM 2056 N N . ASP A 1 263 ? 1.590 -31.021 51.685 1.00 51.25 263 ASP A N 1
ATOM 2057 C CA . ASP A 1 263 ? 2.308 -30.770 52.953 1.00 51.25 263 ASP A CA 1
ATOM 2058 C C . ASP A 1 263 ? 1.429 -30.138 54.055 1.00 51.25 263 ASP A C 1
ATOM 2060 O O . ASP A 1 263 ? 1.783 -30.140 55.234 1.00 51.25 263 ASP A O 1
ATOM 2064 N N . SER A 1 264 ? 0.249 -29.619 53.698 1.00 50.31 264 SER A N 1
ATOM 2065 C CA . SER A 1 264 ? -0.711 -29.025 54.646 1.00 50.31 264 SER A CA 1
ATOM 2066 C C . SER A 1 264 ? -1.759 -30.006 55.188 1.00 50.31 264 SER A C 1
ATOM 2068 O O . SER A 1 264 ? -2.603 -29.607 55.989 1.00 50.31 264 SER A O 1
ATOM 2070 N N . LYS A 1 265 ? -1.724 -31.282 54.774 1.00 46.00 265 LYS A N 1
ATOM 2071 C CA . LYS A 1 265 ? -2.624 -32.337 55.277 1.00 46.00 265 LYS A CA 1
ATOM 2072 C C . LYS A 1 265 ? -1.986 -33.305 56.277 1.00 46.00 265 LYS A C 1
ATOM 2074 O O . LYS A 1 265 ? -2.721 -34.097 56.859 1.00 46.00 265 LYS A O 1
ATOM 2079 N N . GLU A 1 266 ? -0.675 -33.232 56.505 1.00 43.09 266 GLU A N 1
ATOM 2080 C CA . GLU A 1 266 ? 0.055 -34.101 57.450 1.00 43.09 266 GLU A CA 1
ATOM 2081 C C . GLU A 1 266 ? 0.569 -33.384 58.720 1.00 43.09 266 GLU A C 1
ATOM 2083 O O . GLU A 1 266 ? 1.434 -33.907 59.423 1.00 43.09 266 GLU A O 1
ATOM 2088 N N . ARG A 1 267 ? 0.017 -32.217 59.080 1.00 31.39 267 ARG A N 1
ATOM 2089 C CA . ARG A 1 267 ? 0.269 -31.573 60.384 1.00 31.39 267 ARG A CA 1
ATOM 2090 C C . ARG A 1 267 ? -1.001 -31.224 61.138 1.00 31.39 267 ARG A C 1
ATOM 2092 O O . ARG A 1 267 ? -1.930 -30.685 60.502 1.00 31.39 267 ARG A O 1
#

Radius of gyration: 53.79 Å; chains: 1; bounding box: 103×72×152 Å

Secondary structure (DSSP, 8-state):
------------------------------------------------------------HHHHHHHHHHHHHHHHHHHHHHHHHHHHHHHHHHHHHHHHHHHHHHHHHHHHHHHHHHHHHHHHHHHHHHHHHHHHHHHHHHHHHHHHHHHHHHHHHHHHHH-HHHHHHHSS----GGGS-HHHHHHHHHHHHHHHHHHHHHH--HHHHHHHHHHHHHHHHHHHHHHHT----HHHHHHHHHHHHHHHHHHHHHHHHHHTTTTTS--

Sequence (267 aa):
MHFMCVHPATSSFPGSGAQLWGGRCCSGVTRRAASFKRRLVFVSAGEQVDEPEDGD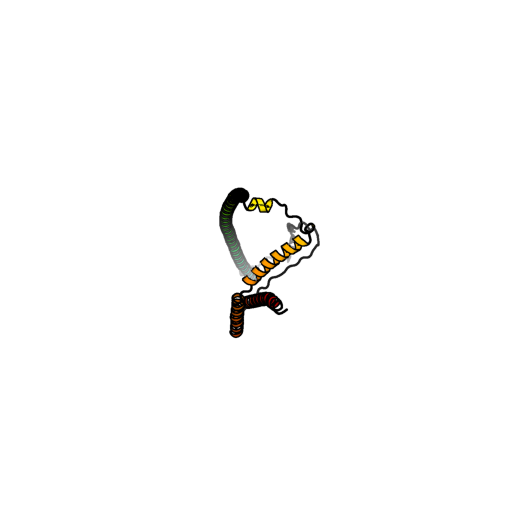DKGDKQVQDMLVGMVRLQAGKLRVSEFVEDRSKMLSDIADQAKEEYDKIAQDAMRTMDEASSKIISSVDAEAQEMEEELAKARAEMEADSRDFDEFEENVDKARSEGLFFKSLYSKPLKAWKDRTNEEKKAIKEEASVVFNTAKKSGSSKTRRFLYGVLIFLLSLSLVEAVSNGNYEWPKLALYSFILVALVVQLTYESFIASDGDDSKER